Protein AF-A0A8C3CZU4-F1 (afdb_monomer_lite)

Radius of gyration: 29.78 Å; chains: 1; bounding box: 76×70×82 Å

Structure (mmCIF, N/CA/C/O backbone):
data_AF-A0A8C3CZU4-F1
#
_entry.id   AF-A0A8C3CZU4-F1
#
loop_
_atom_site.group_PDB
_atom_site.id
_atom_site.type_symbol
_atom_site.label_atom_id
_atom_site.label_alt_id
_atom_site.label_comp_id
_atom_site.label_asym_id
_atom_site.label_entity_id
_atom_site.label_seq_id
_atom_site.pdbx_PDB_ins_code
_atom_site.Cartn_x
_atom_site.Cartn_y
_atom_site.Cartn_z
_atom_site.occupancy
_atom_site.B_iso_or_equiv
_atom_site.auth_seq_id
_atom_site.auth_comp_id
_atom_site.auth_asym_id
_atom_site.auth_atom_id
_atom_site.pdbx_PDB_model_num
ATOM 1 N N . MET A 1 1 ? 41.068 -23.928 -38.684 1.00 41.75 1 MET A N 1
ATOM 2 C CA . MET A 1 1 ? 42.216 -22.999 -38.651 1.00 41.75 1 MET A CA 1
ATOM 3 C C . MET A 1 1 ? 41.800 -21.767 -37.855 1.00 41.75 1 MET A C 1
ATOM 5 O O . MET A 1 1 ? 40.751 -21.216 -38.169 1.00 41.75 1 MET A O 1
ATOM 9 N N . PRO A 1 2 ? 42.530 -21.427 -36.783 1.00 53.47 2 PRO A N 1
ATOM 10 C CA . PRO A 1 2 ? 42.229 -20.336 -35.859 1.00 53.47 2 PRO A CA 1
ATOM 11 C C . PRO A 1 2 ? 42.679 -18.988 -36.439 1.00 53.47 2 PRO A C 1
ATOM 13 O O . PRO A 1 2 ? 43.635 -18.937 -37.208 1.00 53.47 2 PRO A O 1
ATOM 16 N N . GLY A 1 3 ? 42.019 -17.902 -36.047 1.00 44.00 3 GLY A N 1
ATOM 17 C CA . GLY A 1 3 ? 42.401 -16.541 -36.424 1.00 44.00 3 GLY A CA 1
ATOM 18 C C . GLY A 1 3 ? 42.036 -15.557 -35.320 1.00 44.00 3 GLY A C 1
ATOM 19 O O . GLY A 1 3 ? 40.997 -14.912 -35.384 1.00 44.00 3 GLY A O 1
ATOM 20 N N . SER A 1 4 ? 42.881 -15.505 -34.293 1.00 51.34 4 SER A N 1
ATOM 21 C CA . SER A 1 4 ? 42.902 -14.466 -33.255 1.00 51.34 4 SER A CA 1
ATOM 22 C C . SER A 1 4 ? 43.977 -13.399 -33.589 1.00 51.34 4 SER A C 1
ATOM 24 O O . SER A 1 4 ? 44.803 -13.659 -34.461 1.00 51.34 4 SER A O 1
ATOM 26 N N . PRO A 1 5 ? 43.939 -12.215 -32.930 1.00 67.12 5 PRO A N 1
ATOM 27 C CA . PRO A 1 5 ? 44.295 -10.858 -33.430 1.00 67.12 5 PRO A CA 1
ATOM 28 C C . PRO A 1 5 ? 45.801 -10.528 -33.195 1.00 67.12 5 PRO A C 1
ATOM 30 O O . PRO A 1 5 ? 46.543 -11.507 -33.123 1.00 67.12 5 PRO A O 1
ATOM 33 N N . PRO A 1 6 ? 46.342 -9.285 -32.979 1.00 64.00 6 PRO A N 1
ATOM 34 C CA . PRO A 1 6 ? 45.883 -7.859 -32.955 1.00 64.00 6 PRO A CA 1
ATOM 35 C C . PRO A 1 6 ? 46.920 -6.945 -33.727 1.00 64.00 6 PRO A C 1
ATOM 37 O O . PRO A 1 6 ? 47.408 -7.463 -34.730 1.00 64.00 6 PRO A O 1
ATOM 40 N N . PRO A 1 7 ? 47.368 -5.695 -33.376 1.00 56.44 7 PRO A N 1
ATOM 41 C CA . PRO A 1 7 ? 47.008 -4.714 -32.324 1.00 56.44 7 PRO A CA 1
ATOM 42 C C . PRO A 1 7 ? 47.023 -3.203 -32.704 1.00 56.44 7 PRO A C 1
ATOM 44 O O . PRO A 1 7 ? 47.491 -2.793 -33.757 1.00 56.44 7 PRO A O 1
ATOM 47 N N . GLY A 1 8 ? 46.644 -2.364 -31.728 1.00 34.94 8 GLY A N 1
ATOM 48 C CA . GLY A 1 8 ? 47.425 -1.160 -31.398 1.00 34.94 8 GLY A CA 1
ATOM 49 C C . GLY A 1 8 ? 46.811 0.199 -31.745 1.00 34.94 8 GLY A C 1
ATOM 50 O O . GLY A 1 8 ? 46.469 0.470 -32.888 1.00 34.94 8 GLY A O 1
ATOM 51 N N . GLY A 1 9 ? 46.753 1.090 -30.749 1.00 36.97 9 GLY A N 1
ATOM 52 C CA . GLY A 1 9 ? 46.446 2.506 -30.964 1.00 36.97 9 GLY A CA 1
ATOM 53 C C . GLY A 1 9 ? 46.130 3.277 -29.686 1.00 36.97 9 GLY A C 1
ATOM 54 O O . GLY A 1 9 ? 44.982 3.628 -29.446 1.00 36.97 9 GLY A O 1
ATOM 55 N N . ALA A 1 10 ? 47.148 3.508 -28.857 1.00 41.28 10 ALA A N 1
ATOM 56 C CA . ALA A 1 10 ? 47.104 4.373 -27.682 1.00 41.28 10 ALA A CA 1
ATOM 57 C C . ALA A 1 10 ? 46.982 5.865 -28.060 1.00 41.28 10 ALA A C 1
ATOM 59 O O . ALA A 1 10 ? 47.523 6.295 -29.075 1.00 41.28 10 ALA A O 1
ATOM 60 N N . GLY A 1 11 ? 46.360 6.667 -27.191 1.00 35.69 11 GLY A N 1
ATOM 61 C CA . GLY A 1 11 ? 46.388 8.131 -27.261 1.00 35.69 11 GLY A CA 1
ATOM 62 C C . GLY A 1 11 ? 45.847 8.759 -25.978 1.00 35.69 11 GLY A C 1
ATOM 63 O O . GLY A 1 11 ? 44.688 8.563 -25.633 1.00 35.69 11 GLY A O 1
ATOM 64 N N . ALA A 1 12 ? 46.721 9.449 -25.249 1.00 37.34 12 ALA A N 1
ATOM 65 C CA . ALA A 1 12 ? 46.544 9.960 -23.892 1.00 37.34 12 ALA A CA 1
ATOM 66 C C . ALA A 1 12 ? 46.198 11.466 -23.838 1.00 37.34 12 ALA A C 1
ATOM 68 O O . ALA A 1 12 ? 46.240 12.149 -24.857 1.00 37.34 12 ALA A O 1
ATOM 69 N N . ALA A 1 13 ? 46.013 11.956 -22.599 1.00 39.00 13 ALA A N 1
ATOM 70 C CA . ALA A 1 13 ? 45.909 13.353 -22.132 1.00 39.00 13 ALA A CA 1
ATOM 71 C C . ALA A 1 13 ? 44.519 13.998 -22.294 1.00 39.00 13 ALA A C 1
ATOM 73 O O . ALA A 1 13 ? 43.866 13.848 -23.310 1.00 39.00 13 ALA A O 1
ATOM 74 N N . GLY A 1 14 ? 43.962 14.748 -21.345 1.00 31.23 14 GLY A N 1
ATOM 75 C CA . GLY A 1 14 ? 44.405 15.304 -20.066 1.00 31.23 14 GLY A CA 1
ATOM 76 C C . GLY A 1 14 ? 43.331 16.328 -19.651 1.00 31.23 14 GLY A C 1
ATOM 77 O O . GLY A 1 14 ? 42.677 16.903 -20.517 1.00 31.23 14 GLY A O 1
ATOM 78 N N . GLY A 1 15 ? 43.085 16.556 -18.359 1.00 36.09 15 GLY A N 1
ATOM 79 C CA . GLY A 1 15 ? 42.069 17.543 -17.971 1.00 36.09 15 GLY A CA 1
ATOM 80 C C . GLY A 1 15 ? 41.793 17.610 -16.479 1.00 36.09 15 GLY A C 1
ATOM 81 O O . GLY A 1 15 ? 41.006 16.844 -15.937 1.00 36.09 15 GLY A O 1
ATOM 82 N N . ALA A 1 16 ? 42.468 18.547 -15.825 1.00 39.72 16 ALA A N 1
ATOM 83 C CA . ALA A 1 16 ? 42.397 18.821 -14.405 1.00 39.72 16 ALA A CA 1
ATOM 84 C C . ALA A 1 16 ? 41.007 19.285 -13.924 1.00 39.72 16 ALA A C 1
ATOM 86 O O . ALA A 1 16 ? 40.358 20.121 -14.544 1.00 39.72 16 ALA A O 1
ATOM 87 N N . GLY A 1 17 ? 40.633 18.764 -12.753 1.00 39.72 17 GLY A N 1
ATOM 88 C CA . GLY A 1 17 ? 39.957 19.434 -11.640 1.00 39.72 17 GLY A CA 1
ATOM 89 C C . GLY A 1 17 ? 38.849 20.452 -11.914 1.00 39.72 17 GLY A C 1
ATOM 90 O O . GLY A 1 17 ? 39.112 21.563 -12.356 1.00 39.72 17 GLY A O 1
ATOM 91 N N . ARG A 1 18 ? 37.650 20.157 -11.396 1.00 45.69 18 ARG A N 1
ATOM 92 C CA . ARG A 1 18 ? 36.775 21.146 -10.739 1.00 45.69 18 ARG A CA 1
ATOM 93 C C . ARG A 1 18 ? 35.857 20.435 -9.740 1.00 45.69 18 ARG A C 1
ATOM 95 O O . ARG A 1 18 ? 34.914 19.748 -10.112 1.00 45.69 18 ARG A O 1
ATOM 102 N N . ARG A 1 19 ? 36.174 20.594 -8.451 1.00 47.25 19 ARG A N 1
ATOM 103 C CA . ARG A 1 19 ? 35.282 20.282 -7.324 1.00 47.25 19 ARG A CA 1
ATOM 104 C C . ARG A 1 19 ? 34.111 21.279 -7.331 1.00 47.25 19 ARG A C 1
ATOM 106 O O . ARG A 1 19 ? 34.381 22.474 -7.471 1.00 47.25 19 ARG A O 1
ATOM 113 N N . PRO A 1 20 ? 32.852 20.862 -7.132 1.00 43.50 20 PRO A N 1
ATOM 114 C CA . PRO A 1 20 ? 31.777 21.807 -6.869 1.00 43.50 20 PRO A CA 1
ATOM 115 C C . PRO A 1 20 ? 31.928 22.373 -5.449 1.00 43.50 20 PRO A C 1
ATOM 117 O O . PRO A 1 20 ? 32.095 21.650 -4.467 1.00 43.50 20 PRO A O 1
ATOM 120 N N . ARG A 1 21 ? 31.939 23.704 -5.380 1.00 42.97 21 ARG A N 1
ATOM 121 C CA . ARG A 1 21 ? 32.059 24.532 -4.179 1.00 42.97 21 ARG A CA 1
ATOM 122 C C . ARG A 1 21 ? 30.816 24.337 -3.302 1.00 42.97 21 ARG A C 1
ATOM 124 O O . ARG A 1 21 ? 29.702 24.522 -3.786 1.00 42.97 21 ARG A O 1
ATOM 131 N N . LEU A 1 22 ? 31.019 23.980 -2.031 1.00 40.22 22 LEU A N 1
ATOM 132 C CA . LEU A 1 22 ? 29.975 24.000 -1.007 1.00 40.22 22 LEU A CA 1
ATOM 133 C C . LEU A 1 22 ? 29.333 25.392 -0.934 1.00 40.22 22 LEU A C 1
ATOM 135 O O . LEU A 1 22 ? 30.030 26.407 -0.882 1.00 40.22 22 LEU A O 1
ATOM 139 N N . ALA A 1 23 ? 28.004 25.413 -0.899 1.00 40.22 23 ALA A N 1
ATOM 140 C CA . ALA A 1 23 ? 27.216 26.574 -0.533 1.00 40.22 23 ALA A CA 1
ATOM 141 C C . ALA A 1 23 ? 27.269 26.759 0.994 1.00 40.22 23 ALA A C 1
ATOM 143 O O . ALA A 1 23 ? 26.699 25.967 1.742 1.00 40.22 23 ALA A O 1
ATOM 144 N N . GLU A 1 24 ? 27.959 27.802 1.454 1.00 40.72 24 GLU A N 1
ATOM 145 C CA . GLU A 1 24 ? 27.830 28.318 2.819 1.00 40.72 24 GLU A CA 1
ATOM 146 C C . GLU A 1 24 ? 26.514 29.098 2.938 1.00 40.72 24 GLU A C 1
ATOM 148 O O . GLU A 1 24 ? 26.347 30.173 2.359 1.00 40.72 24 GLU A O 1
ATOM 153 N N . VAL A 1 25 ? 25.565 28.552 3.697 1.00 42.25 25 VAL A N 1
ATOM 154 C CA . VAL A 1 25 ? 24.359 29.256 4.146 1.00 42.25 25 VAL A CA 1
ATOM 155 C C . VAL A 1 25 ? 24.668 29.891 5.502 1.00 42.25 25 VAL A C 1
ATOM 157 O O . VAL A 1 25 ? 24.859 29.193 6.495 1.00 42.25 25 VAL A O 1
ATOM 160 N N . GLN A 1 26 ? 24.721 31.224 5.546 1.00 41.62 26 GLN A N 1
ATOM 161 C CA . GLN A 1 26 ? 24.874 31.989 6.786 1.00 41.62 26 GLN A CA 1
ATOM 162 C C . GLN A 1 26 ? 23.584 31.966 7.636 1.00 41.62 26 GLN A C 1
ATOM 164 O O . GLN A 1 26 ? 22.488 32.119 7.087 1.00 41.62 26 GLN A O 1
ATOM 169 N N . PRO A 1 27 ? 23.680 31.872 8.977 1.00 40.16 27 PRO A N 1
ATOM 170 C CA . PRO A 1 27 ? 22.530 31.976 9.869 1.00 40.16 27 PRO A CA 1
ATOM 171 C C . PRO A 1 27 ? 22.091 33.439 10.059 1.00 40.16 27 PRO A C 1
ATOM 173 O O . PRO A 1 27 ? 22.868 34.309 10.456 1.00 40.16 27 PRO A O 1
ATOM 176 N N . ARG A 1 28 ? 20.805 33.715 9.809 1.00 40.84 28 ARG A N 1
ATOM 177 C CA . ARG A 1 28 ? 20.179 35.019 10.076 1.00 40.84 28 ARG A CA 1
ATOM 178 C C . ARG A 1 28 ? 20.034 35.245 11.584 1.00 40.84 28 ARG A C 1
ATOM 180 O O . ARG A 1 28 ? 19.296 34.534 12.261 1.00 40.84 28 ARG A O 1
ATOM 187 N N . ARG A 1 29 ? 20.729 36.270 12.088 1.00 46.16 29 ARG A N 1
ATOM 188 C CA . ARG A 1 29 ? 20.596 36.810 13.449 1.00 46.16 29 ARG A CA 1
ATOM 189 C C . ARG A 1 29 ? 19.191 37.367 13.694 1.00 46.16 29 ARG A C 1
ATOM 191 O O . ARG A 1 29 ? 18.601 38.008 12.827 1.00 46.16 29 ARG A O 1
ATOM 198 N N . GLY A 1 30 ? 18.694 37.098 14.898 1.00 36.91 30 GLY A N 1
ATOM 199 C CA . GLY A 1 30 ? 17.392 37.513 15.395 1.00 36.91 30 GLY A CA 1
ATOM 200 C C . GLY A 1 30 ? 17.281 38.999 15.738 1.00 36.91 30 GLY A C 1
ATOM 201 O O . GLY A 1 30 ? 18.266 39.716 15.886 1.00 36.91 30 GLY A O 1
ATOM 202 N N . GLY A 1 31 ? 16.030 39.422 15.898 1.00 38.91 31 GLY A N 1
ATOM 203 C CA . GLY A 1 31 ? 15.649 40.746 16.369 1.00 38.91 31 GLY A CA 1
ATOM 204 C C . GLY A 1 31 ? 14.132 40.845 16.489 1.00 38.91 31 GLY A C 1
ATOM 205 O O . GLY A 1 31 ? 13.460 41.292 15.567 1.00 38.91 31 GLY A O 1
ATOM 206 N N . ARG A 1 32 ? 13.569 40.394 17.614 1.00 47.53 32 ARG A N 1
ATOM 207 C CA . ARG A 1 32 ? 12.215 40.779 18.037 1.00 47.53 32 ARG A CA 1
ATOM 208 C C . ARG A 1 32 ? 12.299 41.305 19.458 1.00 47.53 32 ARG A C 1
ATOM 210 O O . ARG A 1 32 ? 12.380 40.531 20.407 1.00 47.53 32 ARG A O 1
ATOM 217 N N . GLY A 1 33 ? 12.290 42.629 19.571 1.00 39.59 33 GLY A N 1
ATOM 218 C CA . GLY A 1 33 ? 12.009 43.311 20.822 1.00 39.59 33 GLY A CA 1
ATOM 219 C C . GLY A 1 33 ? 10.596 42.971 21.286 1.00 39.59 33 GLY A C 1
ATOM 220 O O . GLY A 1 33 ? 9.646 42.987 20.502 1.00 39.59 33 GLY A O 1
ATOM 221 N N . ARG A 1 34 ? 10.460 42.648 22.569 1.00 44.56 34 ARG A N 1
ATOM 222 C CA . ARG A 1 34 ? 9.184 42.689 23.274 1.00 44.56 34 ARG A CA 1
ATOM 223 C C . ARG A 1 34 ? 9.374 43.563 24.500 1.00 44.56 34 ARG A C 1
ATOM 225 O O . ARG A 1 34 ? 10.159 43.246 25.386 1.00 44.56 34 ARG A O 1
ATOM 232 N N . ALA A 1 35 ? 8.672 44.687 24.466 1.00 38.94 35 ALA A N 1
ATOM 233 C CA . ALA A 1 35 ? 8.481 45.589 25.579 1.00 38.94 35 ALA A CA 1
ATOM 234 C C . ALA A 1 35 ? 7.712 44.881 26.704 1.00 38.94 35 ALA A C 1
ATOM 236 O O . ALA A 1 35 ? 6.749 44.153 26.451 1.00 38.94 35 ALA A O 1
ATOM 237 N N . ALA A 1 36 ? 8.151 45.116 27.935 1.00 44.28 36 ALA A N 1
ATOM 238 C CA . ALA A 1 36 ? 7.407 44.815 29.146 1.00 44.28 36 ALA A CA 1
ATOM 239 C C . ALA A 1 36 ? 6.357 45.908 29.406 1.00 44.28 36 ALA A C 1
ATOM 241 O O . ALA A 1 36 ? 6.618 47.080 29.127 1.00 44.28 36 ALA A O 1
ATOM 242 N N . PRO A 1 37 ? 5.218 45.558 30.017 1.00 44.47 37 PRO A N 1
ATOM 243 C CA . PRO A 1 37 ? 4.524 46.484 30.900 1.00 44.47 37 PRO A CA 1
ATOM 244 C C . PRO A 1 37 ? 4.417 45.929 32.327 1.00 44.47 37 PRO A C 1
ATOM 246 O O . PRO A 1 37 ? 4.202 44.737 32.547 1.00 44.47 37 PRO A O 1
ATOM 249 N N . GLY A 1 38 ? 4.613 46.833 33.290 1.00 38.41 38 GLY A N 1
ATOM 250 C CA . GLY A 1 38 ? 4.523 46.590 34.727 1.00 38.41 38 GLY A CA 1
ATOM 251 C C . GLY A 1 38 ? 3.089 46.422 35.261 1.00 38.41 38 GLY A C 1
ATOM 252 O O . GLY A 1 38 ? 2.128 46.415 34.491 1.00 38.41 38 GLY A O 1
ATOM 253 N N . PRO A 1 39 ? 2.941 46.267 36.590 1.00 49.81 39 PRO A N 1
ATOM 254 C CA . PRO A 1 39 ? 1.750 45.701 37.214 1.00 49.81 39 PRO A CA 1
ATOM 255 C C . PRO A 1 39 ? 0.802 46.772 37.767 1.00 49.81 39 PRO A C 1
ATOM 257 O O . PRO A 1 39 ? 1.262 47.791 38.274 1.00 49.81 39 PRO A O 1
ATOM 260 N N . ALA A 1 40 ? -0.509 46.499 37.781 1.00 38.59 40 ALA A N 1
ATOM 261 C CA . ALA A 1 40 ? -1.418 47.056 38.788 1.00 38.59 40 ALA A CA 1
ATOM 262 C C . ALA A 1 40 ? -2.821 46.420 38.784 1.00 38.59 40 ALA A C 1
ATOM 264 O O . ALA A 1 40 ? -3.481 46.343 37.755 1.00 38.59 40 ALA A O 1
ATOM 265 N N . ARG A 1 41 ? -3.281 46.168 40.018 1.00 38.69 41 ARG A N 1
ATOM 266 C CA . ARG A 1 41 ? -4.664 46.184 40.536 1.00 38.69 41 ARG A CA 1
ATOM 267 C C . ARG A 1 41 ? -5.583 45.000 40.240 1.00 38.69 41 ARG A C 1
ATOM 269 O O . ARG A 1 41 ? -6.045 44.769 39.131 1.00 38.69 41 ARG A O 1
ATOM 276 N N . GLY A 1 42 ? -5.923 44.320 41.335 1.00 39.44 42 GLY A N 1
ATOM 277 C CA . GLY A 1 42 ? -7.040 43.394 41.417 1.00 39.44 42 GLY A CA 1
ATOM 278 C C . GLY A 1 42 ? -8.381 44.087 41.634 1.00 39.44 42 GLY A C 1
ATOM 279 O O . GLY A 1 42 ? -8.436 45.232 42.073 1.00 39.44 42 GLY A O 1
ATOM 280 N N . TYR A 1 43 ? -9.442 43.322 41.389 1.00 33.88 43 TYR A N 1
ATOM 281 C CA . TYR A 1 43 ? -10.786 43.526 41.915 1.00 3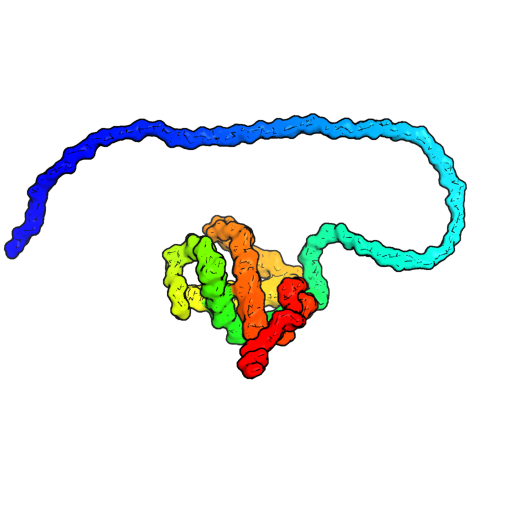3.88 43 TYR A CA 1
ATOM 282 C C . TYR A 1 43 ? -11.422 42.154 42.176 1.00 33.88 43 TYR A C 1
ATOM 284 O O . TYR A 1 43 ? -11.289 41.228 41.378 1.00 33.88 43 TYR A O 1
ATOM 292 N N . LYS A 1 44 ? -12.083 42.031 43.331 1.00 42.78 44 LYS A N 1
ATOM 293 C CA . LYS A 1 44 ? -12.931 40.905 43.743 1.00 42.78 44 LYS A CA 1
ATOM 294 C C . LYS A 1 44 ? -14.397 41.250 43.451 1.00 42.78 44 LYS A C 1
ATOM 296 O O . LYS A 1 44 ? -14.812 42.343 43.815 1.00 42.78 44 LYS A O 1
ATOM 301 N N . ALA A 1 45 ? -15.149 40.293 42.904 1.00 38.28 45 ALA A N 1
ATOM 302 C CA . ALA A 1 45 ? -16.605 40.037 43.002 1.00 38.28 45 ALA A CA 1
ATOM 303 C C . ALA A 1 45 ? -16.923 39.027 41.873 1.00 38.28 45 ALA A C 1
ATOM 305 O O . ALA A 1 45 ? -16.351 39.155 40.801 1.00 38.28 45 ALA A O 1
ATOM 306 N N . GLY A 1 46 ? -17.701 37.950 41.979 1.00 33.19 46 GLY A N 1
ATOM 307 C CA . GLY A 1 46 ? -18.868 37.640 42.797 1.00 33.19 46 GLY A CA 1
ATOM 308 C C . GLY A 1 46 ? -20.012 37.265 41.833 1.00 33.19 46 GLY A C 1
ATOM 309 O O . GLY A 1 46 ? -20.399 38.108 41.040 1.00 33.19 46 GLY A O 1
ATOM 310 N N . GLY A 1 47 ? -20.542 36.035 41.903 1.00 30.92 47 GLY A N 1
ATOM 311 C CA . GLY A 1 47 ? -21.928 35.726 41.498 1.00 30.92 47 GLY A CA 1
ATOM 312 C C . GLY A 1 47 ? -22.237 35.113 40.113 1.00 30.92 47 GLY A C 1
ATOM 313 O O . GLY A 1 47 ? -22.067 35.744 39.081 1.00 30.92 47 GLY A O 1
ATOM 314 N N . THR A 1 48 ? -22.850 33.918 40.181 1.00 31.66 48 THR A N 1
ATOM 315 C CA . THR A 1 48 ? -24.055 33.431 39.455 1.00 31.66 48 THR A CA 1
ATOM 316 C C . THR A 1 48 ? -24.023 32.995 37.975 1.00 31.66 48 THR A C 1
ATOM 318 O O . THR A 1 48 ? -23.868 33.791 37.061 1.00 31.66 48 THR A O 1
ATOM 321 N N . SER A 1 49 ? -24.298 31.690 37.799 1.00 39.69 49 SER A N 1
ATOM 322 C CA . SER A 1 49 ? -25.217 31.016 36.853 1.00 39.69 49 SER A CA 1
ATOM 323 C C . SER A 1 49 ? -25.542 31.638 35.485 1.00 39.69 49 SER A C 1
ATOM 325 O O . SER A 1 49 ? -26.144 32.704 35.403 1.00 39.69 49 SER A O 1
ATOM 327 N N . GLY A 1 50 ? -25.373 30.839 34.427 1.00 32.94 50 GLY A N 1
ATOM 328 C CA . GLY A 1 50 ? -26.064 31.030 33.148 1.00 32.94 50 GLY A CA 1
ATOM 329 C C . GLY A 1 50 ? -25.404 30.241 32.023 1.00 32.94 50 GLY A C 1
ATOM 330 O O . GLY A 1 50 ? -24.275 30.527 31.643 1.00 32.94 50 GLY A O 1
ATOM 331 N N . GLY A 1 51 ? -26.080 29.209 31.521 1.00 39.41 51 GLY A N 1
ATOM 332 C CA . GLY A 1 51 ? -25.583 28.371 30.437 1.00 39.41 51 GLY A CA 1
ATOM 333 C C . GLY A 1 51 ? -25.670 29.051 29.072 1.00 39.41 51 GLY A C 1
ATOM 334 O O . GLY A 1 51 ? -26.677 29.662 28.730 1.00 39.41 51 GLY A O 1
ATOM 335 N N . THR A 1 52 ? -24.640 28.862 28.251 1.00 33.91 52 THR A N 1
ATOM 336 C CA . THR A 1 52 ? -24.759 28.720 26.792 1.00 33.91 52 THR A CA 1
ATOM 337 C C . THR A 1 52 ? -23.480 28.047 26.296 1.00 33.91 52 THR A C 1
ATOM 339 O O . THR A 1 52 ? -22.390 28.610 26.367 1.00 33.91 52 THR A O 1
ATOM 342 N N . ARG A 1 53 ? -23.587 26.786 25.856 1.00 37.31 53 ARG A N 1
ATOM 343 C CA . ARG A 1 53 ? -22.482 26.040 25.239 1.00 37.31 53 ARG A CA 1
ATOM 344 C C . ARG A 1 53 ? -22.207 26.631 23.856 1.00 37.31 53 ARG A C 1
ATOM 346 O O . ARG A 1 53 ? -22.769 26.185 22.863 1.00 37.31 53 ARG A O 1
ATOM 353 N N . ALA A 1 54 ? -21.331 27.628 23.801 1.00 41.44 54 ALA A N 1
ATOM 354 C CA . ALA A 1 54 ? -20.630 27.974 22.577 1.00 41.44 54 ALA A CA 1
ATOM 355 C C . ALA A 1 54 ? -19.685 26.811 22.238 1.00 41.44 54 ALA A C 1
ATOM 357 O O . ALA A 1 54 ? -18.731 26.534 22.968 1.00 41.44 54 ALA A O 1
ATOM 358 N N . GLY A 1 55 ? -19.997 26.088 21.161 1.00 42.94 55 GLY A N 1
ATOM 359 C CA . GLY A 1 55 ? -19.142 25.054 20.592 1.00 42.94 55 GLY A CA 1
ATOM 360 C C . GLY A 1 55 ? -17.836 25.668 20.100 1.00 42.94 55 GLY A C 1
ATOM 361 O O . GLY A 1 55 ? -17.741 26.141 18.972 1.00 42.94 55 GLY A O 1
ATOM 362 N N . GLY A 1 56 ? -16.822 25.674 20.962 1.00 33.66 56 GLY A N 1
ATOM 363 C CA . GLY A 1 56 ? -15.454 25.946 20.560 1.00 33.66 56 GLY A CA 1
ATOM 364 C C . GLY A 1 56 ? -14.965 24.810 19.669 1.00 33.66 56 GLY A C 1
ATOM 365 O O . GLY A 1 56 ? -14.766 23.695 20.146 1.00 33.66 56 GLY A O 1
ATOM 366 N N . CYS A 1 57 ? -14.745 25.094 18.385 1.00 36.66 57 CYS A N 1
ATOM 367 C CA . CYS A 1 57 ? -13.920 24.262 17.515 1.00 36.66 57 CYS A CA 1
ATOM 368 C C . CYS A 1 57 ? -12.480 24.358 18.035 1.00 36.66 57 CYS A C 1
ATOM 370 O O . CYS A 1 57 ? -11.690 25.208 17.621 1.00 36.66 57 CYS A O 1
ATOM 372 N N . GLN A 1 58 ? -12.169 23.530 19.030 1.00 36.50 58 GLN A N 1
ATOM 373 C CA . GLN A 1 58 ? -10.817 23.339 19.520 1.00 36.50 58 GLN A CA 1
ATOM 374 C C . GLN A 1 58 ? -10.047 22.648 18.400 1.00 36.50 58 GLN A C 1
ATOM 376 O O . GLN A 1 58 ? -10.080 21.431 18.245 1.00 36.50 58 GLN A O 1
ATOM 381 N N . ARG A 1 59 ? -9.365 23.453 17.586 1.00 48.47 59 ARG A N 1
ATOM 382 C CA . ARG A 1 59 ? -8.377 22.992 16.613 1.00 48.47 59 ARG A CA 1
ATOM 383 C C . ARG A 1 59 ? -7.104 22.623 17.386 1.00 48.47 59 ARG A C 1
ATOM 385 O O . ARG A 1 59 ? -6.093 23.313 17.319 1.00 48.47 59 ARG A O 1
ATOM 392 N N . GLY A 1 60 ? -7.216 21.588 18.218 1.00 34.41 60 GLY A N 1
ATOM 393 C CA . GLY A 1 60 ? -6.080 20.933 18.849 1.00 34.41 60 GLY A CA 1
ATOM 394 C C . GLY A 1 60 ? -5.267 20.228 17.773 1.00 34.41 60 GLY A C 1
ATOM 395 O O . GLY A 1 60 ? -5.835 19.681 16.829 1.00 34.41 60 GLY A O 1
ATOM 396 N N . ALA A 1 61 ? -3.942 20.283 17.880 1.00 42.59 61 ALA A N 1
ATOM 397 C CA . ALA A 1 61 ? -3.053 19.501 17.036 1.00 42.59 61 ALA A CA 1
ATOM 398 C C . ALA A 1 61 ? -3.496 18.031 17.096 1.00 42.59 61 ALA A C 1
ATOM 400 O O . ALA A 1 61 ? -3.425 17.409 18.154 1.00 42.59 61 ALA A O 1
ATOM 401 N N . ALA A 1 62 ? -4.026 17.519 15.985 1.00 42.34 62 ALA A N 1
ATOM 402 C CA . ALA A 1 62 ? -4.526 16.161 15.899 1.00 42.34 62 ALA A CA 1
ATOM 403 C C . ALA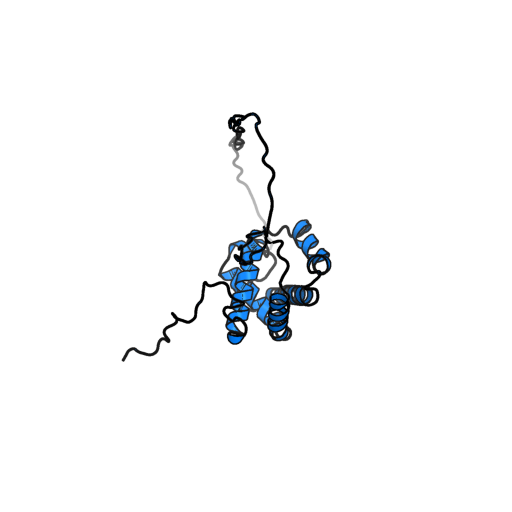 A 1 62 ? -3.346 15.195 16.033 1.00 42.34 62 ALA A C 1
ATOM 405 O O . ALA A 1 62 ? -2.640 14.906 15.067 1.00 42.34 62 ALA A O 1
ATOM 406 N N . THR A 1 63 ? -3.129 14.668 17.232 1.00 45.84 63 THR A N 1
ATOM 407 C CA . THR A 1 63 ? -2.633 13.303 17.366 1.00 45.84 63 THR A CA 1
ATOM 408 C C . THR A 1 63 ? -3.612 12.442 16.571 1.00 45.84 63 THR A C 1
ATOM 410 O O . THR A 1 63 ? -4.780 12.351 16.939 1.00 45.84 63 THR A O 1
ATOM 413 N N . MET A 1 64 ? -3.175 11.913 15.424 1.00 55.09 64 MET A N 1
ATOM 414 C CA . MET A 1 64 ? -3.969 11.046 14.546 1.00 55.09 64 MET A CA 1
ATOM 415 C C . MET A 1 64 ? -4.312 9.749 15.283 1.00 55.09 64 MET A C 1
ATOM 417 O O . MET A 1 64 ? -3.657 8.724 15.123 1.00 55.09 64 MET A O 1
ATOM 421 N N . VAL A 1 65 ? -5.329 9.814 16.132 1.00 83.06 65 VAL A N 1
ATOM 422 C CA . VAL A 1 65 ? -5.995 8.655 16.703 1.00 83.06 65 VAL A CA 1
ATOM 423 C C . VAL A 1 65 ? -7.268 8.489 15.892 1.00 83.06 65 VAL A C 1
ATOM 425 O O . VAL A 1 65 ? -8.140 9.354 15.924 1.00 83.06 65 VAL A O 1
ATOM 428 N N . LEU A 1 66 ? -7.341 7.400 15.128 1.00 86.81 66 LEU A N 1
ATOM 429 C CA . LEU A 1 66 ? -8.540 7.035 14.376 1.00 86.81 66 LEU A CA 1
ATOM 430 C C . LEU A 1 66 ? -9.737 6.976 15.334 1.00 86.81 66 LEU A C 1
ATOM 432 O O . LEU A 1 66 ? -9.651 6.344 16.395 1.00 86.81 66 LEU A O 1
ATOM 436 N N . SER A 1 67 ? -10.849 7.616 14.970 1.00 93.12 67 SER A N 1
ATOM 437 C CA . SER A 1 67 ? -12.079 7.523 15.755 1.00 93.12 67 SER A CA 1
ATOM 438 C C . SER A 1 67 ? -12.646 6.098 15.705 1.00 93.12 67 SER A C 1
ATOM 440 O O . SER A 1 67 ? -12.272 5.281 14.862 1.00 93.12 67 SER A O 1
ATOM 442 N N . ALA A 1 68 ? -13.577 5.769 16.604 1.00 92.62 68 ALA A N 1
ATOM 443 C CA . ALA A 1 68 ? -14.250 4.468 16.564 1.00 92.62 68 ALA A CA 1
ATOM 444 C C . ALA A 1 68 ? -15.013 4.245 15.241 1.00 92.62 68 ALA A C 1
ATOM 446 O O . ALA A 1 68 ? -15.041 3.123 14.727 1.00 92.62 68 ALA A O 1
ATOM 447 N N . ALA A 1 69 ? -15.581 5.315 14.672 1.00 91.56 69 ALA A N 1
ATOM 448 C CA . ALA A 1 69 ? -16.229 5.283 13.366 1.00 91.56 69 ALA A CA 1
ATOM 449 C C . ALA A 1 69 ? -15.208 4.986 12.258 1.00 91.56 69 ALA A C 1
ATOM 451 O O . ALA A 1 69 ? -15.401 4.037 11.501 1.00 91.56 69 ALA A O 1
ATOM 452 N N . ASP A 1 70 ? -14.070 5.691 12.240 1.00 92.25 70 ASP A N 1
ATOM 453 C CA . ASP A 1 70 ? -13.004 5.459 11.252 1.00 92.25 70 ASP A CA 1
ATOM 454 C C . ASP A 1 70 ? -12.503 4.015 11.302 1.00 92.25 70 ASP A C 1
ATOM 456 O O . ASP A 1 70 ? -12.389 3.353 10.272 1.00 92.25 70 ASP A O 1
ATOM 460 N N . LYS A 1 71 ? -12.263 3.484 12.508 1.00 94.31 71 LYS A N 1
ATOM 461 C CA . LYS A 1 71 ? -11.819 2.095 12.693 1.00 94.31 71 LYS A CA 1
ATOM 462 C C . LYS A 1 71 ? -12.829 1.092 12.145 1.00 94.31 71 LYS A C 1
ATOM 464 O O . LYS A 1 71 ? -12.440 0.112 11.511 1.00 94.31 71 LYS A O 1
ATOM 469 N N . THR A 1 72 ? -14.116 1.333 12.387 1.00 93.81 72 THR A N 1
ATOM 470 C CA . THR A 1 72 ? -15.206 0.481 11.890 1.00 93.81 72 THR A CA 1
ATOM 471 C C . THR A 1 72 ? -15.262 0.512 10.368 1.00 93.81 72 THR A C 1
ATOM 473 O O . THR A 1 72 ? -15.319 -0.537 9.728 1.00 93.81 72 THR A O 1
ATOM 476 N N . ASN A 1 73 ? -15.159 1.703 9.784 1.00 91.88 73 ASN A N 1
ATOM 477 C CA . ASN A 1 73 ? -15.215 1.884 8.344 1.00 91.88 73 ASN A CA 1
ATOM 478 C C . ASN A 1 73 ? -14.013 1.250 7.635 1.00 91.88 73 ASN A C 1
ATOM 480 O O . ASN A 1 73 ? -14.192 0.501 6.677 1.00 91.88 73 ASN A O 1
ATOM 484 N N . VAL A 1 74 ? -12.797 1.463 8.149 1.00 93.12 74 VAL A N 1
ATOM 485 C CA . VAL A 1 74 ? -11.576 0.833 7.622 1.00 93.12 74 VAL A CA 1
ATOM 486 C C . VAL A 1 74 ? -11.698 -0.692 7.663 1.00 93.12 74 VAL A C 1
ATOM 488 O O . VAL A 1 74 ? -11.461 -1.349 6.651 1.00 93.12 74 VAL A O 1
ATOM 491 N N . LYS A 1 75 ? -12.147 -1.271 8.784 1.00 93.44 75 LYS A N 1
ATOM 492 C CA . LYS A 1 75 ? -12.392 -2.721 8.880 1.00 93.44 75 LYS A CA 1
ATOM 493 C C . LYS A 1 75 ? -13.444 -3.200 7.873 1.00 93.44 75 LYS A C 1
ATOM 495 O O . LYS A 1 75 ? -13.261 -4.248 7.257 1.00 93.44 75 LYS A O 1
ATOM 500 N N . GLY A 1 76 ? -14.512 -2.429 7.667 1.00 92.62 76 GLY A N 1
ATOM 501 C CA . GLY A 1 76 ? -15.568 -2.732 6.697 1.00 92.62 76 GLY A CA 1
ATOM 502 C C . GLY A 1 76 ? -15.115 -2.677 5.233 1.00 92.62 76 GLY A C 1
ATOM 503 O O . GLY A 1 76 ? -15.610 -3.444 4.410 1.00 92.62 76 GLY A O 1
ATOM 504 N N . VAL A 1 77 ? -14.162 -1.805 4.896 1.00 91.62 77 VAL A N 1
ATOM 505 C CA . VAL A 1 77 ? -13.528 -1.779 3.569 1.00 91.62 77 VAL A CA 1
ATOM 506 C C . VAL A 1 77 ? -12.609 -2.989 3.404 1.00 91.62 77 VAL A C 1
ATOM 508 O O . VAL A 1 77 ? -12.704 -3.718 2.418 1.00 91.62 77 VAL A O 1
ATOM 511 N N . PHE A 1 78 ? -11.748 -3.252 4.388 1.00 92.12 78 PHE A N 1
ATOM 512 C CA . PHE A 1 78 ? -10.744 -4.312 4.300 1.00 92.12 78 PHE A CA 1
ATOM 513 C C . PHE A 1 78 ? -11.322 -5.731 4.333 1.00 92.12 78 PHE A C 1
ATOM 515 O O . PHE A 1 78 ? -10.727 -6.634 3.743 1.00 92.12 78 PHE A O 1
ATOM 522 N N . SER A 1 79 ? -12.505 -5.937 4.918 1.00 91.25 79 SER A N 1
ATOM 523 C CA . SER A 1 79 ? -13.210 -7.224 4.835 1.00 91.25 79 SER A CA 1
ATOM 524 C C . SER A 1 79 ? -13.591 -7.605 3.397 1.00 91.25 79 SER A C 1
ATOM 526 O O . SER A 1 79 ? -13.632 -8.790 3.077 1.00 91.25 79 SER A O 1
ATOM 528 N N . LYS A 1 80 ? -13.800 -6.621 2.511 1.00 86.94 80 LYS A N 1
ATOM 529 C CA . LYS A 1 80 ? -14.077 -6.835 1.078 1.00 86.94 80 LYS A CA 1
ATOM 530 C C . LYS A 1 80 ? -12.806 -7.113 0.268 1.00 86.94 80 LYS A C 1
ATOM 532 O O . LYS A 1 80 ? -12.858 -7.795 -0.748 1.00 86.94 80 LYS A O 1
ATOM 537 N N . ILE A 1 81 ? -11.661 -6.617 0.742 1.00 86.56 81 ILE A N 1
ATOM 538 C CA . ILE A 1 81 ? -10.355 -6.725 0.072 1.00 86.56 81 ILE A CA 1
ATOM 539 C C . ILE A 1 81 ? -9.683 -8.079 0.333 1.00 86.56 81 ILE A C 1
ATOM 541 O O . ILE A 1 81 ? -8.930 -8.553 -0.514 1.00 86.56 81 ILE A O 1
ATOM 545 N N . GLY A 1 82 ? -9.941 -8.716 1.482 1.00 78.81 82 GLY A N 1
ATOM 546 C CA . GLY A 1 82 ? -9.191 -9.891 1.949 1.00 78.81 82 GLY A CA 1
ATOM 547 C C . GLY A 1 82 ? -9.065 -11.039 0.934 1.00 78.81 82 GLY A C 1
ATOM 548 O O . GLY A 1 82 ? -7.996 -11.636 0.828 1.00 78.81 82 GLY A O 1
ATOM 549 N N . GLY A 1 83 ? -10.110 -11.306 0.141 1.00 87.25 83 GLY A N 1
ATOM 550 C CA . GLY A 1 83 ? -10.096 -12.338 -0.908 1.00 87.25 83 GLY A CA 1
ATOM 551 C C . GLY A 1 83 ? -9.326 -11.964 -2.184 1.00 87.25 83 GLY A C 1
ATOM 552 O O . GLY A 1 83 ? -8.953 -12.847 -2.949 1.00 87.25 83 GLY A O 1
ATOM 553 N N . HIS A 1 84 ? -9.043 -10.677 -2.388 1.00 91.06 84 HIS A N 1
ATOM 554 C CA . HIS A 1 84 ? -8.457 -10.110 -3.610 1.00 91.06 84 HIS A CA 1
ATOM 555 C C . HIS A 1 84 ? -7.099 -9.436 -3.360 1.00 91.06 84 HIS A C 1
ATOM 557 O O . HIS A 1 84 ? -6.606 -8.678 -4.191 1.00 91.06 84 HIS A O 1
ATOM 563 N N . ALA A 1 85 ? -6.467 -9.704 -2.212 1.00 88.06 85 ALA A N 1
ATOM 564 C CA . ALA A 1 85 ? -5.249 -9.020 -1.775 1.00 88.06 85 ALA A CA 1
ATOM 565 C C . ALA A 1 85 ? -4.102 -9.079 -2.806 1.00 88.06 85 ALA A C 1
ATOM 567 O O . ALA A 1 85 ? -3.381 -8.101 -2.993 1.00 88.06 85 ALA A O 1
ATOM 568 N N . GLU A 1 86 ? -3.929 -10.211 -3.492 1.00 92.94 86 GLU A N 1
ATOM 569 C CA . GLU A 1 86 ? -2.906 -10.358 -4.534 1.00 92.94 86 GLU A CA 1
ATOM 570 C C . GLU A 1 86 ? -3.218 -9.512 -5.775 1.00 92.94 86 GLU A C 1
ATOM 572 O O . GLU A 1 86 ? -2.346 -8.789 -6.254 1.00 92.94 86 GLU A O 1
ATOM 577 N N . GLU A 1 87 ? -4.461 -9.560 -6.253 1.00 94.88 87 GLU A N 1
ATOM 578 C CA . GLU A 1 87 ? -4.923 -8.838 -7.441 1.00 94.88 87 GLU A CA 1
ATOM 579 C C . GLU A 1 87 ? -4.899 -7.323 -7.217 1.00 94.88 87 GLU A C 1
ATOM 581 O O . GLU A 1 87 ? -4.241 -6.593 -7.959 1.00 94.88 87 GLU A O 1
ATOM 586 N N . TYR A 1 88 ? -5.513 -6.848 -6.132 1.00 96.12 88 TYR A N 1
ATOM 587 C CA . TYR A 1 88 ? -5.564 -5.420 -5.818 1.00 96.12 88 TYR A CA 1
ATOM 588 C C . TYR A 1 88 ? -4.187 -4.871 -5.447 1.00 96.12 88 TYR A C 1
ATOM 590 O O . TYR A 1 88 ? -3.858 -3.730 -5.779 1.00 96.12 88 TYR A O 1
ATOM 598 N N . GLY A 1 89 ? -3.354 -5.677 -4.781 1.00 96.88 89 GLY A N 1
ATOM 599 C CA . GLY A 1 89 ? -1.972 -5.318 -4.485 1.00 96.88 89 GLY A CA 1
ATOM 600 C C . GLY A 1 89 ? -1.136 -5.158 -5.756 1.00 96.88 89 GLY A C 1
ATOM 601 O O . GLY A 1 89 ? -0.381 -4.193 -5.872 1.00 96.88 89 GLY A O 1
ATOM 602 N N . ALA A 1 90 ? -1.284 -6.071 -6.720 1.00 97.75 90 ALA A N 1
ATOM 603 C CA . ALA A 1 90 ? -0.605 -5.984 -8.011 1.00 97.75 90 ALA A CA 1
ATOM 604 C C . ALA A 1 90 ? -1.071 -4.757 -8.804 1.00 97.75 90 ALA A C 1
ATOM 606 O O . ALA A 1 90 ? -0.242 -3.954 -9.228 1.00 97.75 90 ALA A O 1
ATOM 607 N N . GLU A 1 91 ? -2.386 -4.562 -8.927 1.00 98.06 91 GLU A N 1
ATOM 608 C CA . GLU A 1 91 ? -2.963 -3.428 -9.653 1.00 98.06 91 GLU A CA 1
ATOM 609 C C . GLU A 1 91 ? -2.534 -2.085 -9.045 1.00 98.06 91 GLU A C 1
ATOM 611 O O . GLU A 1 91 ? -2.197 -1.142 -9.764 1.00 98.06 91 GLU A O 1
ATOM 616 N N . THR A 1 92 ? -2.472 -2.005 -7.713 1.00 98.25 92 THR A N 1
ATOM 617 C CA . THR A 1 92 ? -1.982 -0.818 -7.000 1.00 98.25 92 THR A CA 1
ATOM 618 C C . THR A 1 92 ? -0.548 -0.477 -7.408 1.00 98.25 92 THR A C 1
ATOM 620 O O . THR A 1 92 ? -0.245 0.685 -7.688 1.00 98.25 92 THR A O 1
ATOM 623 N N . LEU A 1 93 ? 0.338 -1.477 -7.461 1.00 98.19 93 LEU A N 1
ATOM 624 C CA . LEU A 1 93 ? 1.736 -1.284 -7.849 1.00 98.19 93 LEU A CA 1
ATOM 625 C C . LEU A 1 93 ? 1.872 -0.913 -9.327 1.00 98.19 93 LEU A C 1
ATOM 627 O O . LEU A 1 93 ? 2.614 0.012 -9.650 1.00 98.19 93 LEU A O 1
ATOM 631 N N . GLU A 1 94 ? 1.134 -1.574 -10.220 1.00 98.00 94 GLU A N 1
ATOM 632 C CA . GLU A 1 94 ? 1.140 -1.241 -11.649 1.00 98.00 94 GLU A CA 1
ATOM 633 C C . GLU A 1 94 ? 0.690 0.208 -11.885 1.00 98.00 94 GLU A C 1
ATOM 635 O O . GLU A 1 94 ? 1.380 0.969 -12.570 1.00 98.00 94 GLU A O 1
ATOM 640 N N . ARG A 1 95 ? -0.404 0.641 -11.239 1.00 98.25 95 ARG A N 1
ATOM 641 C CA . ARG A 1 95 ? -0.872 2.037 -11.283 1.00 98.25 95 ARG A CA 1
ATOM 642 C C . ARG A 1 95 ? 0.176 3.007 -10.754 1.00 98.25 95 ARG A C 1
ATOM 644 O O . ARG A 1 95 ? 0.396 4.046 -11.372 1.00 98.25 95 ARG A O 1
ATOM 651 N N . MET A 1 96 ? 0.844 2.667 -9.652 1.00 98.19 96 MET A N 1
ATOM 652 C CA . MET A 1 96 ? 1.907 3.495 -9.087 1.00 98.19 96 MET A CA 1
ATOM 653 C C . MET A 1 96 ? 3.072 3.644 -10.070 1.00 98.19 96 MET A C 1
ATOM 655 O O . MET A 1 96 ? 3.534 4.756 -10.309 1.00 98.19 96 MET A O 1
ATOM 659 N N . PHE A 1 97 ? 3.520 2.559 -10.698 1.00 97.94 97 PHE A N 1
ATOM 660 C CA . PHE A 1 97 ? 4.614 2.616 -11.665 1.00 97.94 97 PHE A CA 1
ATOM 661 C C . PHE A 1 97 ? 4.254 3.410 -12.926 1.00 97.94 97 PHE A C 1
ATOM 663 O O . PHE A 1 97 ? 5.131 4.046 -13.513 1.00 97.94 97 PHE A O 1
ATOM 670 N N . ILE A 1 98 ? 2.990 3.402 -13.346 1.00 97.44 98 ILE A N 1
ATOM 671 C CA . ILE A 1 98 ? 2.523 4.180 -14.500 1.00 97.44 98 ILE A CA 1
ATOM 672 C C . ILE A 1 98 ? 2.380 5.665 -14.140 1.00 97.44 98 ILE A C 1
ATOM 674 O O . ILE A 1 98 ? 2.952 6.512 -14.823 1.00 97.44 98 ILE A O 1
ATOM 678 N N . ALA A 1 99 ? 1.651 5.987 -13.068 1.00 97.75 99 ALA A N 1
ATOM 679 C CA . ALA A 1 99 ? 1.339 7.365 -12.681 1.00 97.75 99 ALA A CA 1
ATOM 680 C C . ALA A 1 99 ? 2.535 8.107 -12.063 1.00 97.75 99 ALA A C 1
ATOM 682 O O . ALA A 1 99 ? 2.638 9.329 -12.168 1.00 97.75 99 ALA A O 1
ATOM 683 N N . TYR A 1 100 ? 3.451 7.368 -11.435 1.00 97.12 100 TYR A N 1
ATOM 684 C CA . TYR A 1 100 ? 4.564 7.904 -10.656 1.00 97.12 100 TYR A CA 1
ATOM 685 C C . TYR A 1 100 ? 5.887 7.216 -11.036 1.00 97.12 100 TYR A C 1
ATOM 687 O O . TYR A 1 100 ? 6.461 6.489 -10.218 1.00 97.12 100 TYR A O 1
ATOM 695 N N . PRO A 1 101 ? 6.422 7.428 -12.257 1.00 96.69 101 PRO A N 1
ATOM 696 C CA . PRO A 1 101 ? 7.549 6.653 -12.781 1.00 96.69 101 PRO A CA 1
ATOM 697 C C . PRO A 1 101 ? 8.827 6.710 -11.936 1.00 96.69 101 PRO A C 1
ATOM 699 O O . PRO A 1 101 ? 9.601 5.754 -11.949 1.00 96.69 101 PRO A O 1
ATOM 702 N N . GLN A 1 102 ? 9.046 7.777 -11.159 1.00 95.94 102 GLN A N 1
ATOM 703 C CA . GLN A 1 102 ? 10.187 7.877 -10.240 1.00 95.94 102 GLN A CA 1
ATOM 704 C C . GLN A 1 102 ? 10.227 6.746 -9.198 1.00 95.94 102 GLN A C 1
ATOM 706 O O . GLN A 1 102 ? 11.304 6.370 -8.737 1.00 95.94 102 GLN A O 1
ATOM 711 N N . THR A 1 103 ? 9.077 6.152 -8.866 1.00 97.06 103 THR A N 1
ATOM 712 C CA . THR A 1 103 ? 8.983 5.026 -7.923 1.00 97.06 103 THR A CA 1
ATOM 713 C C . THR A 1 103 ? 9.638 3.748 -8.456 1.00 97.06 103 THR A C 1
ATOM 715 O O . THR A 1 103 ? 10.057 2.903 -7.666 1.00 97.06 103 THR A O 1
ATOM 718 N N . LYS A 1 104 ? 9.820 3.618 -9.781 1.00 96.94 104 LYS A N 1
ATOM 719 C CA . LYS A 1 104 ? 10.490 2.463 -10.409 1.00 96.94 104 LYS A CA 1
ATOM 720 C C . LYS A 1 104 ? 11.957 2.327 -9.999 1.00 96.94 104 LYS A C 1
ATOM 722 O O . LYS A 1 104 ? 12.506 1.233 -10.059 1.00 96.94 104 LYS A O 1
ATOM 727 N N . THR A 1 105 ? 12.588 3.415 -9.553 1.00 97.00 105 THR A N 1
ATOM 728 C CA . THR A 1 105 ? 13.994 3.423 -9.110 1.00 97.00 105 THR A CA 1
ATOM 729 C C . THR A 1 105 ? 14.259 2.505 -7.913 1.00 97.00 105 THR A C 1
ATOM 731 O O . THR A 1 105 ? 15.386 2.048 -7.746 1.00 97.00 105 THR A O 1
ATOM 734 N N . TYR A 1 106 ? 13.229 2.172 -7.127 1.00 96.50 106 TYR A N 1
ATOM 735 C CA . TYR A 1 106 ? 13.317 1.215 -6.018 1.00 96.50 106 TYR A CA 1
ATOM 736 C C . TYR A 1 106 ? 13.224 -0.255 -6.460 1.00 96.50 106 TYR A C 1
ATOM 738 O O . TYR A 1 106 ? 13.479 -1.151 -5.657 1.00 96.50 106 TYR A O 1
ATOM 746 N N . PHE A 1 107 ? 12.882 -0.517 -7.725 1.00 96.94 107 PHE A N 1
ATOM 747 C CA . PHE A 1 107 ? 12.633 -1.858 -8.260 1.00 96.94 107 PHE A CA 1
ATOM 748 C C . PHE A 1 107 ? 13.483 -2.195 -9.503 1.00 96.94 107 PHE A C 1
ATOM 750 O O . PHE A 1 107 ? 12.957 -2.773 -10.453 1.00 96.94 107 PHE A O 1
ATOM 757 N N . PRO A 1 108 ? 14.802 -1.910 -9.535 1.00 95.94 108 PRO A N 1
ATOM 758 C CA . PRO A 1 108 ? 15.633 -2.207 -10.709 1.00 95.94 108 PRO A CA 1
ATOM 759 C C . PRO A 1 108 ? 15.808 -3.715 -10.962 1.00 95.94 108 PRO A C 1
ATOM 761 O O . PRO A 1 108 ? 16.282 -4.116 -12.018 1.00 95.94 108 PRO A O 1
ATOM 764 N N . HIS A 1 109 ? 15.448 -4.554 -9.986 1.00 95.00 109 HIS A N 1
ATOM 765 C CA . HIS A 1 109 ? 15.573 -6.014 -10.030 1.00 95.00 109 HIS A CA 1
ATOM 766 C C . HIS A 1 109 ? 14.258 -6.725 -10.389 1.00 95.00 109 HIS A C 1
ATOM 768 O O . HIS A 1 109 ? 14.178 -7.952 -10.307 1.00 95.00 109 HIS A O 1
ATOM 774 N N . PHE A 1 110 ? 13.206 -5.963 -10.690 1.00 96.31 110 PHE A N 1
ATOM 775 C CA . PHE A 1 110 ? 11.898 -6.501 -11.040 1.00 96.31 110 PHE A CA 1
ATOM 776 C C . PHE A 1 110 ? 11.666 -6.396 -12.541 1.00 96.31 110 PHE A C 1
ATOM 778 O O . PHE A 1 110 ? 11.967 -5.379 -13.163 1.00 96.31 110 PHE A O 1
ATOM 785 N N . ASP A 1 111 ? 11.030 -7.421 -13.091 1.00 97.00 111 ASP A N 1
ATOM 786 C CA . ASP A 1 111 ? 10.227 -7.294 -14.290 1.00 97.00 111 ASP A CA 1
ATOM 787 C C . ASP A 1 111 ? 8.986 -6.454 -13.958 1.00 97.00 111 ASP A C 1
ATOM 789 O O . ASP A 1 111 ? 8.150 -6.852 -13.140 1.00 97.00 111 ASP A O 1
ATOM 793 N N . LEU A 1 112 ? 8.908 -5.268 -14.562 1.00 96.69 112 LEU A N 1
ATOM 794 C CA . LEU A 1 112 ? 7.827 -4.303 -14.361 1.00 96.69 112 LEU A CA 1
ATOM 795 C C . LEU A 1 112 ? 6.773 -4.337 -15.478 1.00 96.69 112 LEU A C 1
ATOM 797 O O . LEU A 1 112 ? 5.973 -3.407 -15.592 1.00 96.69 112 LEU A O 1
ATOM 801 N N . GLN A 1 113 ? 6.786 -5.368 -16.326 1.00 95.38 113 GLN A N 1
ATOM 802 C CA . GLN A 1 113 ? 5.744 -5.573 -17.326 1.00 95.38 113 GLN A CA 1
ATOM 803 C C . GLN A 1 113 ? 4.408 -5.945 -16.671 1.00 95.38 113 GLN A C 1
ATOM 805 O O . GLN A 1 113 ? 4.356 -6.524 -15.582 1.00 95.38 113 GLN A O 1
ATOM 810 N N . HIS A 1 114 ? 3.314 -5.605 -17.356 1.00 95.00 114 HIS A N 1
ATOM 811 C CA . HIS A 1 114 ? 1.968 -5.949 -16.910 1.00 95.00 114 HIS A CA 1
ATOM 812 C C . HIS A 1 114 ? 1.836 -7.463 -16.710 1.00 95.00 114 HIS A C 1
ATOM 814 O O . HIS A 1 114 ? 2.248 -8.252 -17.562 1.00 95.00 114 HIS A O 1
ATOM 820 N N . GLY A 1 115 ? 1.261 -7.867 -15.578 1.00 92.56 115 GLY A N 1
ATOM 821 C CA . GLY A 1 115 ? 1.071 -9.279 -15.255 1.00 92.56 115 GLY A CA 1
ATOM 822 C C . GLY A 1 115 ? 2.315 -9.992 -14.713 1.00 92.56 115 GLY A C 1
ATOM 823 O O . GLY A 1 115 ? 2.223 -11.191 -14.429 1.00 92.56 115 GLY A O 1
ATOM 824 N N . SER A 1 116 ? 3.431 -9.278 -14.510 1.00 96.81 116 SER A N 1
ATOM 825 C CA . SER A 1 116 ? 4.662 -9.803 -13.909 1.00 96.81 116 SER A CA 1
ATOM 826 C C . SER A 1 116 ? 4.389 -10.557 -12.606 1.00 96.81 116 SER A C 1
ATOM 828 O O . SER A 1 116 ? 3.761 -10.051 -11.667 1.00 96.81 116 SER A O 1
ATOM 830 N N . ALA A 1 117 ? 4.926 -11.775 -12.515 1.00 97.06 117 ALA A N 1
ATOM 831 C CA . ALA A 1 117 ? 4.835 -12.589 -11.307 1.00 97.06 117 ALA A CA 1
ATOM 832 C C . ALA A 1 117 ? 5.523 -11.913 -10.106 1.00 97.06 117 ALA A C 1
ATOM 834 O O . ALA A 1 117 ? 5.080 -12.078 -8.968 1.00 97.06 117 ALA A O 1
ATOM 835 N N . GLN A 1 118 ? 6.574 -11.118 -10.346 1.00 97.75 118 GLN A N 1
ATOM 836 C CA . GLN A 1 118 ? 7.269 -10.381 -9.288 1.00 97.75 118 GLN A CA 1
ATOM 837 C C . GLN A 1 118 ? 6.396 -9.253 -8.731 1.00 97.75 118 GLN A C 1
ATOM 839 O O . GLN A 1 118 ? 6.322 -9.096 -7.509 1.00 97.75 118 GLN A O 1
ATOM 844 N N . ILE A 1 119 ? 5.681 -8.524 -9.599 1.00 97.50 119 ILE A N 1
ATOM 845 C CA . ILE A 1 119 ? 4.710 -7.508 -9.171 1.00 97.50 119 ILE A CA 1
ATOM 846 C C . ILE A 1 119 ? 3.587 -8.158 -8.364 1.00 97.50 119 ILE A C 1
ATOM 848 O O . ILE A 1 119 ? 3.301 -7.693 -7.264 1.00 97.50 119 ILE A O 1
ATOM 852 N N . LYS A 1 120 ? 3.003 -9.261 -8.845 1.00 96.56 120 LYS A N 1
ATOM 853 C CA . LYS A 1 120 ? 1.931 -9.974 -8.126 1.00 96.56 120 LYS A CA 1
ATOM 854 C C . LYS A 1 120 ? 2.375 -10.453 -6.748 1.00 96.56 120 LYS A C 1
ATOM 856 O O . LYS A 1 120 ? 1.730 -10.165 -5.739 1.00 96.56 120 LYS A O 1
ATOM 861 N N . ALA A 1 121 ? 3.531 -11.111 -6.677 1.00 96.50 121 ALA A N 1
ATOM 862 C CA . ALA A 1 121 ? 4.074 -11.603 -5.417 1.00 96.50 121 ALA A CA 1
ATOM 863 C C . ALA A 1 121 ? 4.402 -10.468 -4.432 1.00 96.50 121 ALA A C 1
ATOM 865 O O . ALA A 1 121 ? 4.216 -10.626 -3.223 1.00 96.50 121 ALA A O 1
ATOM 866 N N . HIS A 1 122 ? 4.893 -9.323 -4.917 1.00 97.25 122 HIS A N 1
ATOM 867 C CA . HIS A 1 122 ? 5.151 -8.169 -4.058 1.00 97.25 122 HIS A CA 1
ATOM 868 C C . HIS A 1 122 ? 3.860 -7.467 -3.628 1.00 97.25 122 HIS A C 1
ATOM 870 O O . HIS A 1 122 ? 3.700 -7.176 -2.444 1.00 97.25 122 HIS A O 1
ATOM 876 N N . GLY A 1 123 ? 2.911 -7.289 -4.547 1.00 96.81 123 GLY A N 1
ATOM 877 C CA . GLY A 1 123 ? 1.585 -6.735 -4.284 1.00 96.81 123 GLY A CA 1
ATOM 878 C C . GLY A 1 123 ? 0.852 -7.508 -3.193 1.00 96.81 123 GLY A C 1
ATOM 879 O O . GLY A 1 123 ? 0.365 -6.905 -2.239 1.00 96.81 123 GLY A O 1
ATOM 880 N N . LYS A 1 124 ? 0.899 -8.845 -3.241 1.00 95.25 124 LYS A N 1
ATOM 881 C CA . LYS A 1 124 ? 0.372 -9.708 -2.175 1.00 95.25 124 LYS A CA 1
ATOM 882 C C . LYS A 1 124 ? 0.973 -9.396 -0.805 1.00 95.25 124 LYS A C 1
ATOM 884 O O . LYS A 1 124 ? 0.244 -9.338 0.180 1.00 95.25 124 LYS A O 1
ATOM 889 N N . LYS A 1 125 ? 2.293 -9.187 -0.723 1.00 96.06 125 LYS A N 1
ATOM 890 C CA . LYS A 1 125 ? 2.975 -8.848 0.541 1.00 96.06 125 LYS A CA 1
ATOM 891 C C . LYS A 1 125 ? 2.536 -7.482 1.067 1.00 96.06 125 LYS A C 1
ATOM 893 O O . LYS A 1 125 ? 2.315 -7.349 2.266 1.00 96.06 125 LYS A O 1
ATOM 898 N N . VAL A 1 126 ? 2.396 -6.492 0.182 1.00 96.12 126 VAL A N 1
ATOM 899 C CA . VAL A 1 126 ? 1.914 -5.148 0.541 1.00 96.12 126 VAL A CA 1
ATOM 900 C C . VAL A 1 126 ? 0.482 -5.220 1.065 1.00 96.12 126 VAL A C 1
ATOM 902 O O . VAL A 1 126 ? 0.210 -4.740 2.161 1.00 96.12 126 VAL A O 1
ATOM 905 N N . ALA A 1 127 ? -0.419 -5.874 0.333 1.00 94.81 127 ALA A N 1
ATOM 906 C CA . ALA A 1 127 ? -1.811 -6.015 0.743 1.00 94.81 127 ALA A CA 1
ATOM 907 C C . ALA A 1 127 ? -1.952 -6.802 2.056 1.00 94.81 127 ALA A C 1
ATOM 909 O O . ALA A 1 127 ? -2.701 -6.385 2.934 1.00 94.81 127 ALA A O 1
ATOM 910 N N . ALA A 1 128 ? -1.184 -7.882 2.241 1.00 93.19 128 ALA A N 1
ATOM 911 C CA . ALA A 1 128 ? -1.165 -8.633 3.495 1.00 93.19 128 ALA A CA 1
ATOM 912 C C . ALA A 1 128 ? -0.698 -7.774 4.683 1.00 93.19 128 ALA A C 1
ATOM 914 O O . ALA A 1 128 ? -1.299 -7.839 5.750 1.00 93.19 128 ALA A O 1
ATOM 915 N N . ALA A 1 129 ? 0.323 -6.930 4.499 1.00 95.31 129 ALA A N 1
ATOM 916 C CA . ALA A 1 129 ? 0.769 -6.007 5.542 1.00 95.31 129 ALA A CA 1
ATOM 917 C C . ALA A 1 129 ? -0.292 -4.948 5.887 1.00 95.31 129 ALA A C 1
ATOM 919 O O . ALA A 1 129 ? -0.443 -4.589 7.052 1.00 95.31 129 ALA A O 1
ATOM 920 N N . LEU A 1 130 ? -1.053 -4.463 4.899 1.00 95.50 130 LEU A N 1
ATOM 921 C CA . LEU A 1 130 ? -2.170 -3.547 5.146 1.00 95.50 130 LEU A CA 1
ATOM 922 C C . LEU A 1 130 ? -3.312 -4.240 5.902 1.00 95.50 130 LEU A C 1
ATOM 924 O O . LEU A 1 130 ? -3.849 -3.666 6.845 1.00 95.50 130 LEU A O 1
ATOM 928 N N . VAL A 1 131 ? -3.654 -5.479 5.536 1.00 93.69 131 VAL A N 1
ATOM 929 C CA . VAL A 1 131 ? -4.643 -6.290 6.268 1.00 93.69 131 VAL A CA 1
ATOM 930 C C . VAL A 1 131 ? -4.198 -6.505 7.716 1.00 93.69 131 VAL A C 1
ATOM 932 O O . VAL A 1 131 ? -4.990 -6.306 8.633 1.00 93.69 131 VAL A O 1
ATOM 935 N N . GLU A 1 132 ? -2.925 -6.834 7.934 1.00 94.38 132 GLU A N 1
ATOM 936 C CA . GLU A 1 132 ? -2.356 -6.991 9.274 1.00 94.38 132 GLU A CA 1
ATOM 937 C C . GLU A 1 132 ? -2.461 -5.698 10.094 1.00 94.38 132 GLU A C 1
ATOM 939 O O . GLU A 1 132 ? -2.902 -5.714 11.242 1.00 94.38 132 GLU A O 1
ATOM 944 N N . ALA A 1 133 ? -2.152 -4.551 9.486 1.00 95.62 133 ALA A N 1
ATOM 945 C CA . ALA A 1 133 ? -2.309 -3.253 10.135 1.00 95.62 133 ALA A CA 1
ATOM 946 C C . ALA A 1 133 ? -3.759 -2.991 10.576 1.00 95.62 133 ALA A C 1
ATOM 948 O O . ALA A 1 133 ? -3.992 -2.440 11.648 1.00 95.62 133 ALA A O 1
ATOM 949 N N . VAL A 1 134 ? -4.744 -3.403 9.772 1.00 95.12 134 VAL A N 1
ATOM 950 C CA . VAL A 1 134 ? -6.169 -3.244 10.098 1.00 95.12 134 VAL A CA 1
ATOM 951 C C . VAL A 1 134 ? -6.629 -4.221 11.182 1.00 95.12 134 VAL A C 1
ATOM 953 O O . VAL A 1 134 ? -7.447 -3.854 12.032 1.00 95.12 134 VAL A O 1
ATOM 956 N N . ASN A 1 135 ? -6.082 -5.437 11.213 1.00 94.19 135 ASN A N 1
ATOM 957 C CA . ASN A 1 135 ? -6.316 -6.382 12.308 1.00 94.19 135 ASN A CA 1
ATOM 958 C C . ASN A 1 135 ? -5.785 -5.832 13.642 1.00 94.19 135 ASN A C 1
ATOM 960 O O . ASN A 1 135 ? -6.420 -6.011 14.681 1.00 94.19 135 ASN A O 1
ATOM 964 N N . HIS A 1 136 ? -4.686 -5.078 13.587 1.00 96.06 136 HIS A N 1
ATOM 965 C CA . HIS A 1 136 ? -4.044 -4.420 14.723 1.00 96.06 136 HIS A CA 1
ATOM 966 C C . HIS A 1 136 ? -4.266 -2.898 14.739 1.00 96.06 136 HIS A C 1
ATOM 968 O O . HIS A 1 136 ? -3.374 -2.143 15.113 1.00 96.06 136 HIS A O 1
ATOM 974 N N . ILE A 1 137 ? -5.458 -2.421 14.358 1.00 95.56 137 ILE A N 1
ATOM 975 C CA . ILE A 1 137 ? -5.729 -0.980 14.164 1.00 95.56 137 ILE A CA 1
ATOM 976 C C . ILE A 1 137 ? -5.496 -0.102 15.411 1.00 95.56 137 ILE A C 1
ATOM 978 O O . ILE A 1 137 ? -5.339 1.112 15.295 1.00 95.56 137 ILE A O 1
ATOM 982 N N . ASP A 1 138 ? -5.490 -0.703 16.602 1.00 95.31 138 ASP A N 1
ATOM 983 C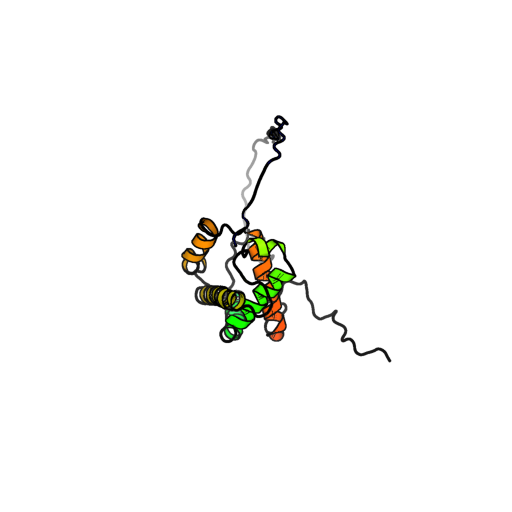 CA . ASP A 1 138 ? -5.209 -0.037 17.878 1.00 95.31 138 ASP A CA 1
ATOM 984 C C . ASP A 1 138 ? -3.706 -0.005 18.231 1.00 95.31 138 ASP A C 1
ATOM 986 O O . ASP A 1 138 ? -3.296 0.812 19.052 1.00 95.31 138 ASP A O 1
ATOM 990 N N . ASP A 1 139 ? -2.885 -0.842 17.585 1.00 95.44 139 ASP A N 1
ATOM 991 C CA . ASP A 1 139 ? -1.425 -0.933 17.750 1.00 95.44 139 ASP A CA 1
ATOM 992 C C . ASP A 1 139 ? -0.709 -1.175 16.402 1.00 95.44 139 ASP A C 1
ATOM 994 O O . ASP A 1 139 ? 0.019 -2.148 16.187 1.00 95.44 139 ASP A O 1
ATOM 998 N N . ILE A 1 140 ? -0.920 -0.261 15.450 1.00 95.44 140 ILE A N 1
ATOM 999 C CA . ILE A 1 140 ? -0.310 -0.350 14.112 1.00 95.44 140 ILE A CA 1
ATOM 1000 C C . ILE A 1 140 ? 1.223 -0.272 14.202 1.00 95.44 140 ILE A C 1
ATOM 1002 O O . ILE A 1 140 ? 1.932 -0.941 13.447 1.00 95.44 140 ILE A O 1
ATOM 1006 N N . ALA A 1 141 ? 1.744 0.540 15.127 1.00 94.12 141 ALA A N 1
ATOM 1007 C CA . ALA A 1 141 ? 3.180 0.722 15.316 1.00 94.12 141 ALA A CA 1
ATOM 1008 C C . ALA A 1 141 ? 3.858 -0.571 15.794 1.00 94.12 141 ALA A C 1
ATOM 1010 O O . ALA A 1 141 ? 4.907 -0.936 15.257 1.00 94.12 141 ALA A O 1
ATOM 1011 N N . GLY A 1 142 ? 3.252 -1.286 16.749 1.00 95.62 142 GLY A N 1
ATOM 1012 C CA . GLY A 1 142 ? 3.731 -2.592 17.189 1.00 95.62 142 GLY A CA 1
ATOM 1013 C C . GLY A 1 142 ? 3.671 -3.629 16.069 1.00 95.62 142 GLY A C 1
ATOM 1014 O O . GLY A 1 142 ? 4.696 -4.244 15.745 1.00 95.62 142 GLY A O 1
ATOM 1015 N N . ALA A 1 143 ? 2.513 -3.758 15.414 1.00 96.00 143 ALA A N 1
ATOM 1016 C CA . ALA A 1 143 ? 2.278 -4.746 14.358 1.00 96.00 143 ALA A CA 1
ATOM 1017 C C . ALA A 1 143 ? 3.226 -4.591 13.155 1.00 96.00 143 ALA A C 1
ATOM 1019 O O . ALA A 1 143 ? 3.754 -5.576 12.636 1.00 96.00 143 ALA A O 1
ATOM 1020 N N . LEU A 1 144 ? 3.503 -3.352 12.733 1.00 96.06 144 LEU A N 1
ATOM 1021 C CA . LEU A 1 144 ? 4.353 -3.063 11.573 1.00 96.06 144 LEU A CA 1
ATOM 1022 C C . LEU A 1 144 ? 5.801 -2.692 11.927 1.00 96.06 144 LEU A C 1
ATOM 1024 O O . LEU A 1 144 ? 6.551 -2.277 11.040 1.00 96.06 144 LEU A O 1
ATOM 1028 N N . SER A 1 145 ? 6.227 -2.841 13.182 1.00 95.94 145 SER A N 1
ATOM 1029 C CA . SER A 1 145 ? 7.571 -2.458 13.654 1.00 95.94 145 SER A CA 1
ATOM 1030 C C . SER A 1 145 ? 8.702 -2.998 12.764 1.00 95.94 145 SER A C 1
ATOM 1032 O O . SER A 1 145 ? 9.485 -2.232 12.204 1.00 95.94 145 SER A O 1
ATOM 1034 N N . LYS A 1 146 ? 8.720 -4.312 12.510 1.00 94.69 146 LYS A N 1
ATOM 1035 C CA . LYS A 1 146 ? 9.724 -4.965 11.646 1.00 94.69 146 LYS A CA 1
ATOM 1036 C C . LYS A 1 146 ? 9.704 -4.446 10.206 1.00 94.69 146 LYS A C 1
ATOM 1038 O O . LYS A 1 146 ? 10.748 -4.369 9.557 1.00 94.69 146 LYS A O 1
ATOM 1043 N N . LEU A 1 147 ? 8.520 -4.119 9.686 1.00 94.94 147 LEU A N 1
ATOM 1044 C CA . LEU A 1 147 ? 8.366 -3.592 8.330 1.00 94.94 147 LEU A CA 1
ATOM 1045 C C . LEU A 1 147 ? 8.851 -2.141 8.243 1.00 94.94 147 LEU A C 1
ATOM 1047 O O . LEU A 1 147 ? 9.478 -1.768 7.250 1.00 94.94 147 LEU A O 1
ATOM 1051 N N . SER A 1 148 ? 8.608 -1.355 9.292 1.00 93.75 148 SER A N 1
ATOM 1052 C CA . SER A 1 148 ? 9.131 0.003 9.445 1.00 93.75 148 SER A CA 1
ATOM 1053 C C . SER A 1 148 ? 10.660 -0.001 9.466 1.00 93.75 148 SER A C 1
ATOM 1055 O O . SER A 1 148 ? 11.280 0.717 8.682 1.00 93.75 148 SER A O 1
ATOM 1057 N N . ASP A 1 149 ? 11.279 -0.881 10.260 1.00 94.56 149 ASP A N 1
ATOM 1058 C CA . ASP A 1 149 ? 12.739 -1.031 10.311 1.00 94.56 149 ASP A CA 1
ATOM 1059 C C . ASP A 1 149 ? 13.326 -1.452 8.960 1.00 94.56 149 ASP A C 1
ATOM 1061 O O . ASP A 1 149 ? 14.356 -0.930 8.527 1.00 94.56 149 ASP A O 1
ATOM 1065 N N . LEU A 1 150 ? 12.656 -2.367 8.252 1.00 95.19 150 LEU A N 1
ATOM 1066 C CA . LEU A 1 150 ? 13.067 -2.786 6.914 1.00 95.19 150 LEU A CA 1
ATOM 1067 C C . LEU A 1 150 ? 13.098 -1.597 5.938 1.00 95.19 150 LEU A C 1
ATOM 1069 O O . LEU A 1 150 ? 14.089 -1.422 5.221 1.00 95.19 150 LEU A O 1
ATOM 1073 N N . HIS A 1 151 ? 12.046 -0.772 5.930 1.00 93.88 151 HIS A N 1
ATOM 1074 C CA . HIS A 1 151 ? 11.959 0.397 5.053 1.00 93.88 151 HIS A CA 1
ATOM 1075 C C . HIS A 1 151 ? 12.936 1.504 5.449 1.00 93.88 151 HIS A C 1
ATOM 1077 O O . HIS A 1 151 ? 13.524 2.121 4.565 1.00 93.88 151 HIS A O 1
ATOM 1083 N N . ALA A 1 152 ? 13.155 1.726 6.745 1.00 92.00 152 ALA A N 1
ATOM 1084 C CA . ALA A 1 152 ? 14.048 2.769 7.233 1.00 92.00 152 ALA A CA 1
ATOM 1085 C C . ALA A 1 152 ? 15.530 2.408 7.054 1.00 92.00 152 ALA A C 1
ATOM 1087 O O . ALA A 1 152 ? 16.321 3.232 6.602 1.00 92.00 152 ALA A O 1
ATOM 1088 N N . GLN A 1 153 ? 15.918 1.177 7.396 1.00 93.25 153 GLN A N 1
ATOM 1089 C CA . GLN A 1 153 ? 17.332 0.817 7.524 1.00 93.25 153 GLN A CA 1
ATOM 1090 C C . GLN A 1 153 ? 17.903 0.169 6.265 1.00 93.25 153 GLN A C 1
ATOM 1092 O O . GLN A 1 153 ? 19.045 0.459 5.895 1.00 93.25 153 GLN A O 1
ATOM 1097 N N . LYS A 1 154 ? 17.121 -0.691 5.598 1.00 92.06 154 LYS A N 1
ATOM 1098 C CA . LYS A 1 154 ? 17.594 -1.472 4.445 1.00 92.06 154 LYS A CA 1
ATOM 1099 C C . LYS A 1 154 ? 17.147 -0.879 3.115 1.00 92.06 154 LYS A C 1
ATOM 1101 O O . LYS A 1 154 ? 17.991 -0.645 2.260 1.00 92.06 154 LYS A O 1
ATOM 1106 N N . LEU A 1 155 ? 15.845 -0.641 2.941 1.00 92.75 155 LEU A N 1
ATOM 1107 C CA . LEU A 1 155 ? 15.304 -0.189 1.651 1.00 92.75 155 LEU A CA 1
ATOM 1108 C C . LEU A 1 155 ? 15.466 1.320 1.438 1.00 92.75 155 LEU A C 1
ATOM 1110 O O . LEU A 1 155 ? 15.636 1.756 0.305 1.00 92.75 155 LEU A O 1
ATOM 1114 N N . ARG A 1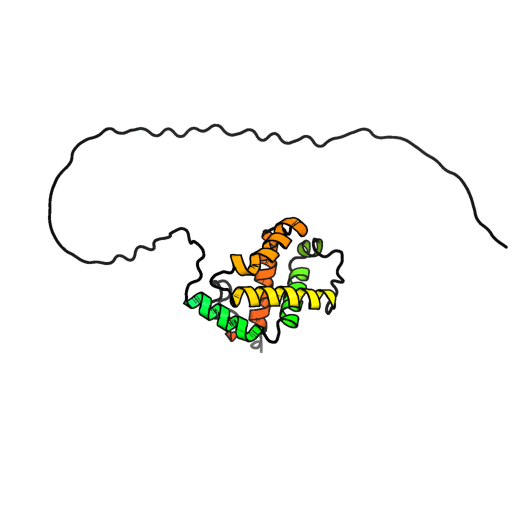 156 ? 15.432 2.106 2.522 1.00 93.62 156 ARG A N 1
ATOM 1115 C CA . ARG A 1 156 ? 15.585 3.572 2.530 1.00 93.62 156 ARG A CA 1
ATOM 1116 C C . ARG A 1 156 ? 14.660 4.272 1.527 1.00 93.62 156 ARG A C 1
ATOM 1118 O O . ARG A 1 156 ? 15.072 5.182 0.809 1.00 93.62 156 ARG A O 1
ATOM 1125 N N . VAL A 1 157 ? 13.404 3.826 1.473 1.00 92.75 157 VAL A N 1
ATOM 1126 C CA . VAL A 1 157 ? 12.372 4.445 0.630 1.00 92.75 157 VAL A CA 1
ATOM 1127 C C . VAL A 1 157 ? 12.048 5.829 1.185 1.00 92.75 157 VAL A C 1
ATOM 1129 O O . VAL A 1 157 ? 11.775 5.965 2.377 1.00 92.75 157 VAL A O 1
ATOM 1132 N N . ASP A 1 158 ? 12.071 6.855 0.331 1.00 92.75 158 ASP A N 1
ATOM 1133 C CA . ASP A 1 158 ? 11.752 8.218 0.760 1.00 92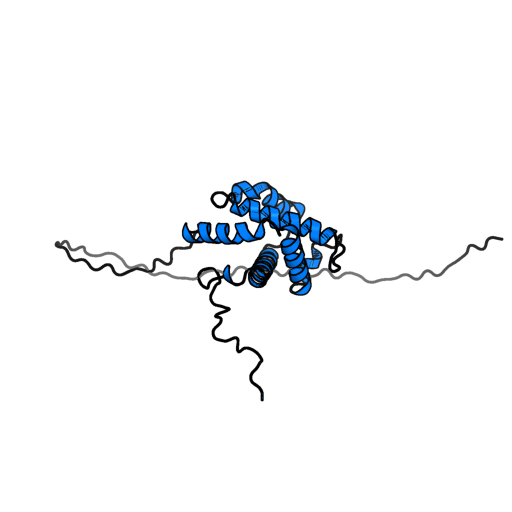.75 158 ASP A CA 1
ATOM 1134 C C . ASP A 1 158 ? 10.274 8.290 1.200 1.00 92.75 158 ASP A C 1
ATOM 1136 O O . ASP A 1 158 ? 9.403 7.835 0.440 1.00 92.75 158 ASP A O 1
ATOM 1140 N N . PRO A 1 159 ? 9.970 8.864 2.385 1.00 91.88 159 PRO A N 1
ATOM 1141 C CA . PRO A 1 159 ? 8.615 9.002 2.916 1.00 91.88 159 PRO A CA 1
ATOM 1142 C C . PRO A 1 159 ? 7.582 9.574 1.934 1.00 91.88 159 PRO A C 1
ATOM 1144 O O . PRO A 1 159 ? 6.395 9.261 2.042 1.00 91.88 159 PRO A O 1
ATOM 1147 N N . VAL A 1 160 ? 7.999 10.396 0.963 1.00 92.69 160 VAL A N 1
ATOM 1148 C CA . VAL A 1 160 ? 7.092 10.964 -0.044 1.00 92.69 160 VAL A CA 1
ATOM 1149 C C . VAL A 1 160 ? 6.409 9.889 -0.898 1.00 92.69 160 VAL A C 1
ATOM 1151 O O . VAL A 1 160 ? 5.244 10.048 -1.260 1.00 92.69 160 VAL A O 1
ATOM 1154 N N . ASN A 1 161 ? 7.081 8.764 -1.166 1.00 93.38 161 ASN A N 1
ATOM 1155 C CA . ASN A 1 161 ? 6.572 7.731 -2.071 1.00 93.38 161 ASN A CA 1
ATOM 1156 C C . ASN A 1 161 ? 5.427 6.908 -1.466 1.00 93.38 161 ASN A C 1
ATOM 1158 O O . ASN A 1 161 ? 4.578 6.409 -2.204 1.00 93.38 161 ASN A O 1
ATOM 1162 N N . PHE A 1 162 ? 5.333 6.822 -0.135 1.00 94.44 162 PHE A N 1
ATOM 1163 C CA . PHE A 1 162 ? 4.220 6.131 0.528 1.00 94.44 162 PHE A CA 1
ATOM 1164 C C . PHE A 1 162 ? 2.872 6.805 0.243 1.00 94.44 162 PHE A C 1
ATOM 1166 O O . PHE A 1 162 ? 1.846 6.130 0.195 1.00 94.44 162 PHE A O 1
ATOM 1173 N N . LYS A 1 163 ? 2.866 8.122 -0.015 1.00 94.88 163 LYS A N 1
ATOM 1174 C CA . LYS A 1 163 ? 1.650 8.853 -0.402 1.00 94.88 163 LYS A CA 1
ATOM 1175 C C . LYS A 1 163 ? 1.145 8.434 -1.783 1.00 94.88 163 LYS A C 1
ATOM 1177 O O . LYS A 1 163 ? -0.063 8.363 -1.982 1.00 94.88 163 LYS A O 1
ATOM 1182 N N . PHE A 1 164 ? 2.050 8.124 -2.711 1.00 96.69 164 PHE A N 1
ATOM 1183 C CA . PHE A 1 164 ? 1.692 7.623 -4.039 1.00 96.69 164 PHE A CA 1
ATOM 1184 C C . PHE A 1 164 ? 1.086 6.227 -3.957 1.00 96.69 164 PHE A C 1
ATOM 1186 O O . PHE A 1 164 ? 0.029 5.990 -4.535 1.00 96.69 164 PHE A O 1
ATOM 1193 N N . LEU A 1 165 ? 1.701 5.339 -3.169 1.00 96.56 165 LEU A N 1
ATOM 1194 C CA . LEU A 1 165 ? 1.160 4.004 -2.927 1.00 96.56 165 LEU A CA 1
ATOM 1195 C C . LEU A 1 165 ? -0.237 4.074 -2.292 1.00 96.56 165 LEU A C 1
ATOM 1197 O O . LEU A 1 165 ? -1.161 3.429 -2.780 1.00 96.56 165 LEU A O 1
ATOM 1201 N N . GLY A 1 166 ? -0.405 4.894 -1.248 1.00 95.81 166 GLY A N 1
ATOM 1202 C CA . GLY A 1 166 ? -1.696 5.089 -0.587 1.00 95.81 166 GLY A CA 1
ATOM 1203 C C . GLY A 1 166 ? -2.769 5.647 -1.526 1.00 95.81 166 GLY A C 1
ATOM 1204 O O . GLY A 1 166 ? -3.893 5.155 -1.531 1.00 95.81 166 GLY A O 1
ATOM 1205 N N . HIS A 1 167 ? -2.419 6.621 -2.372 1.00 96.62 167 HIS A N 1
ATOM 1206 C CA . HIS A 1 167 ? -3.344 7.165 -3.366 1.00 96.62 167 HIS A CA 1
ATOM 1207 C C . HIS A 1 167 ? -3.755 6.119 -4.412 1.00 96.62 167 HIS A C 1
ATOM 1209 O O . HIS A 1 167 ? -4.944 5.937 -4.658 1.00 96.62 167 HIS A O 1
ATOM 1215 N N . CYS A 1 168 ? -2.798 5.389 -4.993 1.00 97.81 168 CYS A N 1
ATOM 1216 C CA . CYS A 1 168 ? -3.102 4.332 -5.956 1.00 97.81 168 CYS A CA 1
ATOM 1217 C C . CYS A 1 168 ? -3.960 3.221 -5.339 1.00 97.81 168 CYS A C 1
ATOM 1219 O O . CYS A 1 168 ? -4.865 2.727 -6.006 1.00 97.81 168 CYS A O 1
ATOM 1221 N N . PHE A 1 169 ? -3.727 2.870 -4.071 1.00 96.25 169 PHE A N 1
ATOM 1222 C CA . PHE A 1 169 ? -4.540 1.883 -3.363 1.00 96.25 169 PHE A CA 1
ATOM 1223 C C . PHE A 1 169 ? -5.992 2.350 -3.209 1.00 96.25 169 PHE A C 1
ATOM 1225 O O . PHE A 1 169 ? -6.911 1.593 -3.512 1.00 96.25 169 PHE A O 1
ATOM 1232 N N . LEU A 1 170 ? -6.213 3.610 -2.813 1.00 94.62 170 LEU A N 1
ATOM 1233 C CA . LEU A 1 170 ? -7.561 4.186 -2.738 1.00 94.62 170 LEU A CA 1
ATOM 1234 C C . LEU A 1 170 ? -8.272 4.154 -4.096 1.00 94.62 170 LEU A C 1
ATOM 1236 O O . LEU A 1 170 ? -9.444 3.796 -4.155 1.00 94.62 170 LEU A O 1
ATOM 1240 N N . VAL A 1 171 ? -7.562 4.457 -5.188 1.00 96.06 171 VAL A N 1
ATOM 1241 C CA . VAL A 1 171 ? -8.116 4.368 -6.549 1.00 96.06 171 VAL A CA 1
ATOM 1242 C C . VAL A 1 171 ? -8.537 2.935 -6.895 1.00 96.06 171 VAL A C 1
ATOM 1244 O O . VAL A 1 171 ? -9.620 2.742 -7.439 1.00 96.06 171 VAL A O 1
ATOM 1247 N N . VAL A 1 172 ? -7.727 1.924 -6.564 1.00 96.44 172 VAL A N 1
ATOM 1248 C CA . VAL A 1 172 ? -8.081 0.509 -6.797 1.00 96.44 172 VAL A CA 1
ATOM 1249 C C . VAL A 1 172 ? -9.321 0.122 -5.992 1.00 96.44 172 VAL A C 1
ATOM 1251 O O . VAL A 1 172 ? -10.261 -0.448 -6.543 1.00 96.44 172 VAL A O 1
ATOM 1254 N N . VAL A 1 173 ? -9.379 0.496 -4.711 1.00 93.69 173 VAL A N 1
ATOM 1255 C CA . VAL A 1 173 ? -10.561 0.250 -3.872 1.00 93.69 173 VAL A CA 1
ATOM 1256 C C . VAL A 1 173 ? -11.802 0.944 -4.442 1.00 93.69 173 VAL A C 1
ATOM 1258 O O . VAL A 1 173 ? -12.866 0.333 -4.467 1.00 93.69 173 VAL A O 1
ATOM 1261 N N . ALA A 1 174 ? -11.679 2.174 -4.949 1.00 93.25 174 ALA A N 1
ATOM 1262 C CA . ALA A 1 174 ? -12.787 2.914 -5.556 1.00 93.25 174 ALA A CA 1
ATOM 1263 C C . ALA A 1 174 ? -13.365 2.208 -6.790 1.00 93.25 174 ALA A C 1
ATOM 1265 O O . ALA A 1 174 ? -14.579 2.180 -6.979 1.00 93.25 174 ALA A O 1
ATOM 1266 N N . ILE A 1 175 ? -12.495 1.631 -7.620 1.00 94.25 175 ILE A N 1
ATOM 1267 C CA . ILE A 1 175 ? -12.880 0.961 -8.866 1.00 94.25 175 ILE A CA 1
ATOM 1268 C C . ILE A 1 175 ? -13.612 -0.350 -8.582 1.00 94.25 175 ILE A C 1
ATOM 1270 O O . ILE A 1 175 ? -14.648 -0.615 -9.188 1.00 94.25 175 ILE A O 1
ATOM 1274 N N . HIS A 1 176 ? -13.110 -1.146 -7.637 1.00 94.12 176 HIS A N 1
ATOM 1275 C CA . HIS A 1 176 ? -13.684 -2.461 -7.328 1.00 94.12 176 HIS A CA 1
ATOM 1276 C C . HIS A 1 176 ? -14.830 -2.407 -6.316 1.00 94.12 176 HIS A C 1
ATOM 1278 O O . HIS A 1 176 ? -15.693 -3.287 -6.277 1.00 94.12 176 HIS A O 1
ATOM 1284 N N . HIS A 1 177 ? -14.868 -1.366 -5.487 1.00 90.44 177 HIS A N 1
ATOM 1285 C CA . HIS A 1 177 ? -15.859 -1.192 -4.432 1.00 90.44 177 HIS A CA 1
ATOM 1286 C C . HIS A 1 177 ? -16.390 0.251 -4.390 1.00 90.44 177 HIS A C 1
ATOM 1288 O O . HIS A 1 177 ? -16.257 0.923 -3.365 1.00 90.44 177 HIS A O 1
ATOM 1294 N N . PRO A 1 178 ? -17.072 0.732 -5.447 1.00 85.25 178 PRO A N 1
ATOM 1295 C CA . PRO A 1 178 ? -17.537 2.121 -5.533 1.00 85.25 178 PRO A CA 1
ATOM 1296 C C . PRO A 1 178 ? -18.503 2.505 -4.402 1.00 85.25 178 PRO A C 1
ATOM 1298 O O . PRO A 1 178 ? -18.515 3.641 -3.946 1.00 85.25 178 PRO A O 1
ATOM 1301 N N . ALA A 1 179 ? -19.273 1.546 -3.881 1.00 85.56 179 ALA A N 1
ATOM 1302 C CA . ALA A 1 179 ? -20.162 1.761 -2.737 1.00 85.56 179 ALA A CA 1
ATOM 1303 C C . ALA A 1 179 ? -19.439 1.785 -1.374 1.00 85.56 179 ALA A C 1
ATOM 1305 O O . ALA A 1 179 ? -20.061 2.079 -0.357 1.00 85.56 179 ALA A O 1
ATOM 1306 N N . ALA A 1 180 ? -18.156 1.409 -1.317 1.00 78.88 180 ALA A N 1
ATOM 1307 C CA . ALA A 1 180 ? -17.375 1.373 -0.082 1.00 78.88 180 ALA A CA 1
ATOM 1308 C C . ALA A 1 180 ? -16.669 2.699 0.229 1.00 78.88 180 ALA A C 1
ATOM 1310 O O . ALA A 1 180 ? -16.206 2.862 1.351 1.00 78.88 180 ALA A O 1
ATOM 1311 N N . LEU A 1 181 ? -16.601 3.631 -0.726 1.00 75.50 181 LEU A N 1
ATOM 1312 C CA . LEU A 1 181 ? -16.073 4.980 -0.527 1.00 75.50 181 LEU A CA 1
ATOM 1313 C C . LEU A 1 181 ? -17.232 5.976 -0.563 1.00 75.50 181 LEU A C 1
ATOM 1315 O O . LEU A 1 181 ? -17.511 6.623 -1.569 1.00 75.50 181 LEU A O 1
ATOM 1319 N N . THR A 1 182 ? -17.960 6.047 0.547 1.00 72.94 182 THR A N 1
ATOM 1320 C CA . THR A 1 182 ? -18.951 7.102 0.770 1.00 72.94 182 THR A CA 1
ATOM 1321 C C . THR A 1 182 ? -18.221 8.420 1.074 1.00 72.94 182 THR A C 1
ATOM 1323 O O . THR A 1 182 ? -17.069 8.389 1.505 1.00 72.94 182 THR A O 1
ATOM 1326 N N . PRO A 1 183 ? -18.846 9.597 0.898 1.00 66.12 183 PRO A N 1
ATOM 1327 C CA . PRO A 1 183 ? -18.213 10.895 1.182 1.00 66.12 183 PRO A CA 1
ATOM 1328 C C . PRO A 1 183 ? -17.767 11.094 2.645 1.00 66.12 183 PRO A C 1
ATOM 1330 O O . PRO A 1 183 ? -17.087 12.067 2.951 1.00 66.12 183 PRO A O 1
ATOM 1333 N N . GLU A 1 184 ? -18.127 10.186 3.554 1.00 60.16 184 GLU A N 1
ATOM 1334 C CA . GLU A 1 184 ? -17.584 10.129 4.919 1.00 60.16 184 GLU A CA 1
ATOM 1335 C C . GLU A 1 184 ? -16.174 9.507 4.976 1.00 60.16 184 GLU A C 1
ATOM 1337 O O . GLU A 1 184 ? -15.450 9.703 5.948 1.00 60.16 184 GLU A O 1
ATOM 1342 N N . LEU A 1 185 ? -15.777 8.770 3.935 1.00 58.16 185 LEU A N 1
ATOM 1343 C CA . LEU A 1 185 ? -14.511 8.040 3.804 1.00 58.16 185 LEU A CA 1
ATOM 1344 C C . LEU A 1 185 ? -13.564 8.652 2.773 1.00 58.16 185 LEU A C 1
ATOM 1346 O O . LEU A 1 185 ? -12.362 8.394 2.831 1.00 58.16 185 LEU A O 1
ATOM 1350 N N . ASP A 1 186 ? -14.094 9.465 1.859 1.00 49.44 186 ASP A N 1
ATOM 1351 C CA . ASP A 1 186 ? -13.329 10.155 0.825 1.00 49.44 186 ASP A CA 1
ATOM 1352 C C . ASP A 1 186 ? -13.274 11.669 1.120 1.00 49.44 186 ASP A C 1
ATOM 1354 O O . ASP A 1 186 ? -14.324 12.317 1.197 1.00 49.44 186 ASP A O 1
ATOM 1358 N N . PRO A 1 187 ? -12.088 12.282 1.320 1.00 46.09 187 PRO A N 1
ATOM 1359 C CA . PRO A 1 187 ? -11.982 13.736 1.401 1.00 46.09 187 PRO A CA 1
ATOM 1360 C C . PRO A 1 187 ? -12.540 14.401 0.122 1.00 46.09 187 PRO A C 1
ATOM 1362 O O . PRO A 1 187 ? -12.506 13.807 -0.951 1.00 46.09 187 PRO A O 1
ATOM 1365 N N . PRO A 1 188 ? -13.044 15.650 0.199 1.00 42.53 188 PRO A N 1
ATOM 1366 C CA . PRO A 1 188 ? -14.074 16.214 -0.694 1.00 42.53 188 PRO A CA 1
ATOM 1367 C C . PRO A 1 188 ? -13.685 16.493 -2.165 1.00 42.53 188 PRO A C 1
ATOM 1369 O O . PRO A 1 188 ? -14.309 17.329 -2.815 1.00 42.53 188 PRO A O 1
ATOM 1372 N N . CYS A 1 189 ? -12.693 15.817 -2.735 1.00 46.47 189 CYS A N 1
ATOM 1373 C CA . CYS A 1 189 ? -12.236 16.070 -4.100 1.00 46.47 189 CYS A CA 1
ATOM 1374 C C . CYS A 1 189 ? -13.104 15.417 -5.193 1.00 46.47 189 CYS A C 1
ATOM 1376 O O . CYS A 1 189 ? -13.036 15.869 -6.333 1.00 46.47 189 CYS A O 1
ATOM 1378 N N . CYS A 1 190 ? -13.943 14.421 -4.876 1.00 45.41 190 CYS A N 1
ATOM 1379 C CA . CYS A 1 190 ? -14.783 13.725 -5.863 1.00 45.41 190 CYS A CA 1
ATOM 1380 C C . CYS A 1 190 ? -16.247 13.620 -5.411 1.00 45.41 190 CYS A C 1
ATOM 1382 O O . CYS A 1 190 ? -16.748 12.545 -5.098 1.00 45.41 190 CYS A O 1
ATOM 1384 N N . GLN A 1 191 ? -16.970 14.742 -5.384 1.00 43.47 191 GLN A N 1
ATOM 1385 C CA . GLN A 1 191 ? -18.428 14.675 -5.269 1.00 43.47 191 GLN A CA 1
ATOM 1386 C C . GLN A 1 191 ? -19.036 14.194 -6.609 1.00 43.47 191 GLN A C 1
ATOM 1388 O O . GLN A 1 191 ? -18.713 14.767 -7.653 1.00 43.47 191 GLN A O 1
ATOM 1393 N N . PRO A 1 192 ? -19.945 13.195 -6.607 1.00 49.00 192 PRO A N 1
ATOM 1394 C CA . PRO A 1 192 ? -20.579 12.635 -7.8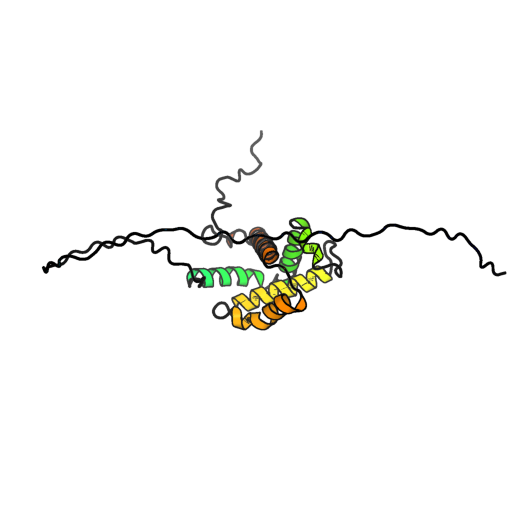12 1.00 49.00 192 PRO A CA 1
ATOM 1395 C C . PRO A 1 192 ? -21.436 13.615 -8.624 1.00 49.00 192 PRO A C 1
ATOM 1397 O O . PRO A 1 192 ? -21.875 13.287 -9.724 1.00 49.00 192 PRO A O 1
ATOM 1400 N N . SER A 1 193 ? -21.696 14.817 -8.107 1.00 54.59 193 SER A N 1
ATOM 1401 C CA . SER A 1 193 ? -22.606 15.795 -8.709 1.00 54.59 193 SER A CA 1
ATOM 1402 C C . SER A 1 193 ? -22.125 16.391 -10.040 1.00 54.59 193 SER A C 1
ATOM 1404 O O . SER A 1 193 ? -22.880 17.144 -10.649 1.00 54.59 193 SER A O 1
ATOM 1406 N N . ASN A 1 194 ? -20.924 16.044 -10.524 1.00 48.31 194 ASN A N 1
ATOM 1407 C CA . ASN A 1 194 ? -20.383 16.557 -11.790 1.00 48.31 194 ASN A CA 1
ATOM 1408 C C . ASN A 1 194 ? -19.985 15.496 -12.834 1.00 48.31 194 ASN A C 1
ATOM 1410 O O . ASN A 1 194 ? -19.455 15.853 -13.886 1.00 48.31 194 ASN A O 1
ATOM 1414 N N . CYS A 1 195 ? -20.279 14.210 -12.622 1.00 45.53 195 CYS A N 1
ATOM 1415 C CA . CYS A 1 195 ? -20.125 13.201 -13.674 1.00 45.53 195 CYS A CA 1
ATOM 1416 C C . CYS A 1 195 ? -21.413 13.112 -14.505 1.00 45.53 195 CYS A C 1
ATOM 1418 O O . CYS A 1 195 ? -22.288 12.291 -14.237 1.00 45.53 195 CYS A O 1
ATOM 1420 N N . LYS A 1 196 ? -21.542 13.962 -15.530 1.00 45.25 196 LYS A N 1
ATOM 1421 C CA . LYS A 1 196 ? -22.547 13.753 -16.584 1.00 45.25 196 LYS A CA 1
ATOM 1422 C C . LYS A 1 196 ? -22.211 12.454 -17.331 1.00 45.25 196 LYS A C 1
ATOM 1424 O O . LYS A 1 196 ? -21.112 12.317 -17.862 1.00 45.25 196 LYS A O 1
ATOM 1429 N N . GLN A 1 197 ? -23.150 11.508 -17.344 1.00 49.09 197 GLN A N 1
ATOM 1430 C CA . GLN A 1 197 ? -23.092 10.286 -18.156 1.00 49.09 197 GLN A CA 1
ATOM 1431 C C . GLN A 1 197 ? -22.964 10.661 -19.651 1.00 49.09 197 GLN A C 1
ATOM 1433 O O . GLN A 1 197 ? -23.640 11.594 -20.086 1.00 49.09 197 GLN A O 1
ATOM 1438 N N . PRO A 1 198 ? -22.134 9.972 -20.456 1.00 43.94 198 PRO A N 1
ATOM 1439 C CA . PRO A 1 198 ? -21.799 10.400 -21.818 1.00 43.94 198 PRO A CA 1
ATOM 1440 C C . PRO A 1 198 ? -22.835 10.017 -22.898 1.00 43.94 198 PRO A C 1
ATOM 1442 O O . PRO A 1 198 ? -22.449 9.807 -24.041 1.00 43.94 198 PRO A O 1
ATOM 1445 N N . ASN A 1 199 ? -24.134 9.942 -22.584 1.00 51.69 199 ASN A N 1
ATOM 1446 C CA . ASN A 1 199 ? -25.158 9.455 -23.525 1.00 51.69 199 ASN A CA 1
ATOM 1447 C C . ASN A 1 199 ? -26.361 10.396 -23.717 1.00 51.69 199 ASN A C 1
ATOM 1449 O O . ASN A 1 199 ? -27.493 9.937 -23.725 1.00 51.69 199 ASN A O 1
ATOM 1453 N N . ASP A 1 200 ? -26.125 11.688 -23.953 1.00 46.47 200 ASP A N 1
ATOM 1454 C CA . ASP A 1 200 ? -27.162 12.599 -24.467 1.00 46.47 200 ASP A CA 1
ATOM 1455 C C . ASP A 1 200 ? -26.573 13.582 -25.491 1.00 46.47 200 ASP A C 1
ATOM 1457 O O . ASP A 1 200 ? -26.474 14.788 -25.260 1.00 46.47 200 ASP A O 1
ATOM 1461 N N . LEU A 1 201 ? -26.155 13.055 -26.645 1.00 48.81 201 LEU A N 1
ATOM 1462 C CA . LEU A 1 201 ? -26.001 13.855 -27.858 1.00 48.81 201 LEU A CA 1
ATOM 1463 C C . LEU A 1 201 ? -26.712 13.135 -29.010 1.00 48.81 201 LEU A C 1
ATOM 1465 O O . LEU A 1 201 ? -26.140 12.276 -29.682 1.00 48.81 201 LEU A O 1
ATOM 1469 N N . LYS A 1 202 ? -27.989 13.473 -29.188 1.00 47.06 202 LYS A N 1
ATOM 1470 C CA . LYS A 1 202 ? -28.741 13.287 -30.426 1.00 47.06 202 LYS A CA 1
ATOM 1471 C C . LYS A 1 202 ? -29.270 14.642 -30.867 1.00 47.06 202 LYS A C 1
ATOM 1473 O O . LYS A 1 202 ? -29.690 15.406 -29.971 1.00 47.06 202 LYS A O 1
#

Sequence (202 aa):
MPGSPPPGGAGAAGGAGRRPRLAEVQPRRGGRGRAAPGPARGYKAGGTSGGTRAGGCQRGAATMVLSAADKTNVKGVFSKIGGHAEEYGAETLERMFIAYPQTKTYFPHFDLQHGSAQIKAHGKKVAAALVEAVNHIDDIAGALSKLSDLHAQKLRVDPVNFKFLGHCFLVVVAIHHPAALTPELDPPCCQPSNCKQPNDLK

Secondary structure (DSSP, 8-state):
------------------PPPP---PPPPP-------------------------------------HHHHHHHHHHHHHHGGGHHHHHHHHHHHHHHH-GGGGGG-TTS--STT-HHHHHHHHHHHHHHHHHHHTTT-HHHHTHHHHHIIIIII---THHHHHHHHHHHHHHHHH-GGG--TTTS-TT--GGG---S----

InterPro domains:
  IPR000971 Globin [PF00042] (91-184)
  IPR000971 Globin [PS01033] (65-186)
  IPR002338 Hemoglobin, alpha-type [PR00612] (79-91)
  IPR002338 Hemoglobin, alpha-type [PR00612] (96-106)
  IPR002338 Hemoglobin, alpha-type [PR00612] (111-120)
  IPR002338 Hemoglobin, alpha-type [PR00612] (138-151)
  IPR002338 Hemoglobin, alpha-type [cd08927] (66-185)
  IPR002339 Hemoglobin, pi [PR00815] (67-92)
  IPR002339 Hemoglobin, pi [PR00815] (112-121)
  IPR002339 Hemoglobin, pi [PR00815] (136-146)
  IPR002339 Hemoglobin, pi [PR00815] (168-179)
  IPR009050 Globin-like superfamily [SSF46458] (64-185)
  IPR012292 Globin/Protoglobin [G3DSA:1.10.490.10] (65-187)
  IPR050056 Hemoglobin and related oxygen transporters [PTHR11442] (64-189)

Foldseek 3Di:
DDDDDDDDDDDDDDDDDDDDDDDDDDDDDDDDDDDDDDDDDDDDDDDDDDDDPPPPPPPDDDPPDQDPVRLVLLVVLLVVCVVVQLVLLLQLVLQLCVVPVVVCVLPPPADSDPPGPVSSVVRSVVSVLSSQCSVVVVCSCVSCVVVVCCCVPPSVDDPVSVVSSVVSSVVSSCVVPVVSCDCVNDPDPDDPPPDDDPPPDD

pLDDT: mean 72.87, std 25.58, range [30.92, 98.25]

Organism: Cairina moschata (NCBI:txid8855)